Protein AF-A0A815G7B1-F1 (afdb_monomer_lite)

Radius of gyration: 24.79 Å; chains: 1; bounding box: 56×36×68 Å

Organism: NCBI:txid392033

pLDDT: mean 89.44, std 12.13, range [33.91, 98.25]

Secondary structure (DSSP, 8-state):
----------SSSBSEEE-S-HHHHHHT----SS-EEEEEEEE---SEEE--SGGGTTSBPPTT-SEEEEEE-TTSPBPPTT----EEEEEES-GGGEEEEEEEEE----EEEEEE-TTTTSTTHHHHHHHHHHHH-SEEEEESSHHHHHHHHHHHHTSTT-EEEEEE-S-SSHHHHHHHHHHH-TT--EEEE-S-HHHHHHHHHHH--SSPPEEES-HHHHHHHHHHHS-TT--

Foldseek 3Di:
DPPPPDDFLDQQAPADKDWPDPVLVQVPQPDPDQKDKDWDKQFQFAAEDEDQDSPRRNHHDDPPGQKYKAWADSVRHGDDPPDDDTIIMMGGRDPVRIGTDDIDIDGDAQEEEEEEALQCVDDCNVVLLVVCCVVPVHYYHYHNDLVVSLVVCLVQCVPVSRQYEYEYQCDDCVVVSVVSNCVSPQAHAAEHAYPPQVVSCVVQVVSDGPPRYHYYPDSVVVVVSVCVSPPPPSD

Structure (mmCIF, N/CA/C/O backbone):
data_AF-A0A815G7B1-F1
#
_entry.id   AF-A0A815G7B1-F1
#
loop_
_atom_site.group_PDB
_atom_site.id
_atom_site.type_symbol
_atom_site.label_atom_id
_atom_site.label_alt_id
_atom_site.label_comp_id
_atom_site.label_asym_id
_atom_site.label_entity_id
_atom_site.label_seq_id
_atom_site.pdbx_PDB_ins_code
_atom_site.Cartn_x
_atom_site.Cartn_y
_atom_site.Cartn_z
_atom_site.occupancy
_atom_site.B_iso_or_equiv
_atom_site.auth_seq_id
_atom_site.auth_comp_id
_atom_site.auth_asym_id
_atom_site.auth_atom_id
_atom_site.pdbx_PDB_model_num
ATOM 1 N N . MET A 1 1 ? -29.240 -25.207 19.078 1.00 33.91 1 MET A N 1
ATOM 2 C CA . MET A 1 1 ? -28.358 -24.568 20.079 1.00 33.91 1 MET A CA 1
ATOM 3 C C . MET A 1 1 ? -27.188 -23.940 19.347 1.00 33.91 1 MET A C 1
ATOM 5 O O . MET A 1 1 ? -26.351 -24.665 18.831 1.00 33.91 1 MET A O 1
ATOM 9 N N . ILE A 1 2 ? -27.162 -22.612 19.238 1.00 35.19 2 ILE A N 1
ATOM 10 C CA . ILE A 1 2 ? -25.987 -21.892 18.739 1.00 35.19 2 ILE A CA 1
ATOM 11 C C . ILE A 1 2 ? -24.989 -21.888 19.896 1.00 35.19 2 ILE A C 1
ATOM 13 O O . ILE A 1 2 ? -25.253 -21.300 20.942 1.00 35.19 2 ILE A O 1
ATOM 17 N N . THR A 1 3 ? -23.880 -22.608 19.757 1.00 35.19 3 THR A N 1
ATOM 18 C CA . THR A 1 3 ? -22.780 -22.542 20.720 1.00 35.19 3 THR A CA 1
ATOM 19 C C . THR A 1 3 ? -22.265 -21.108 20.742 1.00 35.19 3 THR A C 1
ATOM 21 O O . THR A 1 3 ? -21.712 -20.645 19.744 1.00 35.19 3 THR A O 1
ATOM 24 N N . ASN A 1 4 ? -22.469 -20.405 21.860 1.00 38.72 4 ASN A N 1
ATOM 25 C CA . ASN A 1 4 ? -21.869 -19.103 22.136 1.00 38.72 4 ASN A CA 1
ATOM 26 C C . ASN A 1 4 ? -20.351 -19.217 21.947 1.00 38.72 4 ASN A C 1
ATOM 28 O O . ASN A 1 4 ? -19.640 -19.661 22.849 1.00 38.72 4 ASN A O 1
ATOM 32 N N . ARG A 1 5 ? -19.841 -18.817 20.777 1.00 43.25 5 ARG A N 1
ATOM 33 C CA . ARG A 1 5 ? -18.426 -18.481 20.625 1.00 43.25 5 ARG A CA 1
ATOM 34 C C . ARG A 1 5 ? -18.201 -17.277 21.527 1.00 43.25 5 ARG A C 1
ATOM 36 O O . ARG A 1 5 ? -18.521 -16.156 21.147 1.00 43.25 5 ARG A O 1
ATOM 43 N N . ARG A 1 6 ? -17.726 -17.521 22.749 1.00 44.06 6 ARG A N 1
ATOM 44 C CA . ARG A 1 6 ? -17.263 -16.455 23.632 1.00 44.06 6 ARG A CA 1
ATOM 45 C C . ARG A 1 6 ? -16.147 -15.721 22.886 1.00 44.06 6 ARG A C 1
ATOM 47 O O . ARG A 1 6 ? -15.101 -16.303 22.603 1.00 44.06 6 ARG A O 1
ATOM 54 N N . THR A 1 7 ? -16.401 -14.462 22.539 1.00 60.06 7 THR A N 1
ATOM 55 C CA . THR A 1 7 ? -15.346 -13.451 22.456 1.00 60.06 7 THR A CA 1
ATOM 56 C C . THR A 1 7 ? -14.588 -13.462 23.788 1.00 60.06 7 THR A C 1
ATOM 58 O O . THR A 1 7 ? -15.107 -13.975 24.785 1.00 60.06 7 THR A O 1
ATOM 61 N N . ASP A 1 8 ? -13.342 -12.997 23.812 1.00 69.69 8 ASP A N 1
ATOM 62 C CA . ASP A 1 8 ? -12.565 -12.966 25.052 1.00 69.69 8 ASP A CA 1
ATOM 63 C C . ASP A 1 8 ? -13.326 -12.248 26.190 1.00 69.69 8 ASP A C 1
ATOM 65 O O . ASP A 1 8 ? -14.341 -11.576 25.984 1.00 69.69 8 ASP A O 1
ATOM 69 N N . ASN A 1 9 ? -12.865 -12.423 27.429 1.00 81.19 9 ASN A N 1
ATOM 70 C CA . ASN A 1 9 ? -13.541 -11.855 28.597 1.00 81.19 9 ASN A CA 1
ATOM 71 C C . ASN A 1 9 ? -13.527 -10.305 28.626 1.00 81.19 9 ASN A C 1
ATOM 73 O O . ASN A 1 9 ? -14.096 -9.724 29.546 1.00 81.19 9 ASN A O 1
ATOM 77 N N . GLY A 1 10 ? -12.904 -9.632 27.658 1.00 84.44 10 GLY A N 1
ATOM 78 C CA . GLY A 1 10 ? -12.583 -8.213 27.682 1.00 84.44 10 GLY A CA 1
ATOM 79 C C . GLY A 1 10 ? -11.375 -7.964 28.580 1.00 84.44 10 GLY A C 1
ATOM 80 O O . GLY A 1 10 ? -11.418 -8.238 29.784 1.00 84.44 10 GLY A O 1
ATOM 81 N N . TRP A 1 11 ? -10.288 -7.449 28.011 1.00 89.75 11 TRP A N 1
ATOM 82 C CA . TRP A 1 11 ? -9.054 -7.147 28.745 1.00 89.75 11 TRP A CA 1
ATOM 83 C C . TRP A 1 11 ? -9.194 -5.902 29.622 1.00 89.75 11 TRP A C 1
ATOM 85 O O . TRP A 1 11 ? -8.793 -5.916 30.787 1.00 89.75 11 TRP A O 1
ATOM 95 N N . TYR A 1 12 ? -9.865 -4.880 29.098 1.00 93.56 12 TYR A N 1
ATOM 96 C CA . TYR A 1 12 ? -10.043 -3.572 29.728 1.00 93.56 12 TYR A CA 1
ATOM 97 C C . TYR A 1 12 ? -11.507 -3.278 30.030 1.00 93.56 12 TYR A C 1
ATOM 99 O O . TYR A 1 12 ? -11.909 -2.126 30.108 1.00 93.56 12 TYR A O 1
ATOM 107 N N . GLY A 1 13 ? -12.313 -4.321 30.218 1.00 94.62 13 GLY A N 1
ATOM 108 C CA . GLY A 1 13 ? -13.746 -4.233 30.468 1.00 94.62 13 GLY A CA 1
ATOM 109 C C . GLY A 1 13 ? -14.570 -4.961 29.406 1.00 94.62 13 GLY A C 1
ATOM 110 O O . GLY A 1 13 ? -14.174 -5.085 28.249 1.00 94.62 13 GLY A O 1
ATOM 111 N N . ARG A 1 14 ? -15.738 -5.469 29.784 1.00 94.12 14 ARG A N 1
ATOM 112 C CA . ARG A 1 14 ? -16.681 -6.113 28.870 1.00 94.12 14 ARG A CA 1
ATOM 113 C C . ARG A 1 14 ? -17.338 -5.037 28.015 1.00 94.12 14 ARG A C 1
ATOM 115 O O . ARG A 1 14 ? -18.095 -4.213 28.521 1.00 94.12 14 ARG A O 1
ATOM 122 N N . GLY A 1 15 ? -17.017 -5.045 26.728 1.00 93.81 15 GLY A N 1
ATOM 123 C CA . GLY A 1 15 ? -17.463 -4.041 25.774 1.00 93.81 15 GLY A CA 1
ATOM 124 C C . GLY A 1 15 ? -17.110 -4.423 24.343 1.00 93.81 15 GLY A C 1
ATOM 125 O O . GLY A 1 15 ? -16.649 -5.535 24.078 1.00 93.81 15 GLY A O 1
ATOM 126 N N . ILE A 1 16 ? -17.349 -3.493 23.425 1.00 95.00 16 ILE A N 1
ATOM 127 C CA . ILE A 1 16 ? -16.988 -3.623 22.011 1.00 95.00 16 ILE A CA 1
ATOM 128 C C . ILE A 1 16 ? -15.721 -2.806 21.782 1.00 95.00 16 ILE A C 1
ATOM 130 O O . ILE A 1 16 ? -15.663 -1.638 22.165 1.00 95.00 16 ILE A O 1
ATOM 134 N N . TYR A 1 17 ? -14.715 -3.440 21.191 1.00 95.50 17 TYR A N 1
ATOM 135 C CA . TYR A 1 17 ? -13.362 -2.911 21.121 1.00 95.50 17 TYR A CA 1
ATOM 136 C C . TYR A 1 17 ? -13.075 -2.235 19.783 1.00 95.50 17 TYR A C 1
ATOM 138 O O . TYR A 1 17 ? -13.465 -2.734 18.726 1.00 95.50 17 TYR A O 1
ATOM 146 N N . PHE A 1 18 ? -12.380 -1.104 19.849 1.00 96.62 18 PHE A N 1
ATOM 147 C CA . PHE A 1 18 ? -11.960 -0.293 18.713 1.00 96.62 18 PHE A CA 1
ATOM 148 C C . PHE A 1 18 ? -10.521 0.171 18.898 1.00 96.62 18 PHE A C 1
ATOM 150 O O . PHE A 1 18 ? -10.066 0.371 20.020 1.00 96.62 18 PHE A O 1
ATOM 157 N N . SER A 1 19 ? -9.840 0.425 17.787 1.00 96.31 19 SER A N 1
ATOM 158 C CA . SER A 1 19 ? -8.563 1.128 17.770 1.00 96.31 19 SER A CA 1
ATOM 159 C C . SER A 1 19 ? -8.572 2.189 16.680 1.00 96.31 19 SER A C 1
ATOM 161 O O . SER A 1 19 ? -9.236 2.035 15.651 1.00 96.31 19 SER A O 1
ATOM 163 N N . SER A 1 20 ? -7.816 3.260 16.904 1.00 94.94 20 SER A N 1
ATOM 164 C CA . SER A 1 20 ? -7.503 4.261 15.886 1.00 94.94 20 SER A CA 1
ATOM 165 C C . SER A 1 20 ? -6.488 3.749 14.855 1.00 94.94 20 SER A C 1
ATOM 167 O O . SER A 1 20 ? -6.359 4.349 13.791 1.00 94.94 20 SER A O 1
ATOM 169 N N . SER A 1 21 ? -5.799 2.631 15.128 1.00 94.06 21 SER A N 1
ATOM 170 C CA . SER A 1 21 ? -4.774 2.045 14.258 1.00 94.06 21 SER A CA 1
ATOM 171 C C . SER A 1 21 ? -5.334 0.907 13.393 1.00 94.06 21 SER A C 1
ATOM 173 O O . SER A 1 21 ? -5.610 -0.183 13.904 1.00 94.06 21 SER A O 1
ATOM 175 N N . PRO A 1 22 ? -5.441 1.087 12.059 1.00 91.38 22 PRO A N 1
ATOM 176 C CA . PRO A 1 22 ? -5.812 0.007 11.146 1.00 91.38 22 PRO A CA 1
ATOM 177 C C . PRO A 1 22 ? -4.834 -1.168 11.210 1.00 91.38 22 PRO A C 1
ATOM 179 O O . PRO A 1 22 ? -5.258 -2.317 11.137 1.00 91.38 22 PRO A O 1
ATOM 182 N N . HIS A 1 23 ? -3.537 -0.882 11.365 1.00 87.81 23 HIS A N 1
ATOM 183 C CA . HIS A 1 23 ? -2.494 -1.902 11.444 1.00 87.81 23 HIS A CA 1
ATOM 184 C C . HIS A 1 23 ? -2.699 -2.815 12.657 1.00 87.81 23 HIS A C 1
ATOM 186 O O . HIS A 1 23 ? -2.685 -4.034 12.511 1.00 87.81 23 HIS A O 1
ATOM 192 N N . TYR A 1 24 ? -2.986 -2.227 13.821 1.00 91.69 24 TYR A N 1
ATOM 193 C CA . TYR A 1 24 ? -3.305 -2.982 15.030 1.00 91.69 24 TYR A CA 1
ATOM 194 C C . TYR A 1 24 ? -4.601 -3.784 14.869 1.00 91.69 24 TYR A C 1
ATOM 196 O O . TYR A 1 24 ? -4.621 -4.975 15.140 1.00 91.69 24 TYR A O 1
ATOM 204 N N . CYS A 1 25 ? -5.665 -3.194 14.313 1.00 91.50 25 CYS A N 1
ATOM 205 C CA . CYS A 1 25 ? -6.916 -3.920 14.058 1.00 91.50 25 CYS A CA 1
ATOM 206 C C . CYS A 1 25 ? -6.739 -5.150 13.149 1.00 91.50 25 CYS A C 1
ATOM 208 O O . CYS A 1 25 ? -7.437 -6.150 13.325 1.00 91.50 25 CYS A O 1
ATOM 210 N N . VAL A 1 26 ? -5.821 -5.101 12.174 1.00 88.31 26 VAL A N 1
ATOM 211 C CA . VAL A 1 26 ? -5.563 -6.239 11.274 1.00 88.31 26 VAL A CA 1
ATOM 212 C C . VAL A 1 26 ? -5.013 -7.451 12.033 1.00 88.31 26 VAL A C 1
ATOM 214 O O . VAL A 1 26 ? -5.332 -8.577 11.647 1.00 88.31 26 VAL A O 1
ATOM 217 N N . THR A 1 27 ? -4.280 -7.271 13.140 1.00 85.69 27 THR A N 1
ATOM 218 C CA . THR A 1 27 ? -3.743 -8.400 13.932 1.00 85.69 27 THR A CA 1
ATOM 219 C C . THR A 1 27 ? -4.850 -9.255 14.565 1.00 85.69 27 THR A C 1
ATOM 221 O O . THR A 1 27 ? -4.661 -10.450 14.785 1.00 85.69 27 THR A O 1
ATOM 224 N N . TYR A 1 28 ? -6.043 -8.684 14.772 1.00 84.12 28 TYR A N 1
ATOM 225 C CA . TYR A 1 28 ? -7.224 -9.391 15.283 1.00 84.12 28 TYR A CA 1
ATOM 226 C C . TYR A 1 28 ? -7.960 -10.205 14.213 1.00 84.12 28 TYR A C 1
ATOM 228 O O . TYR A 1 28 ? -8.874 -10.981 14.527 1.00 84.12 28 TYR A O 1
ATOM 236 N N . THR A 1 29 ? -7.593 -10.058 12.938 1.00 82.56 29 THR A N 1
ATOM 237 C CA . THR A 1 29 ? -8.194 -10.855 11.871 1.00 82.56 29 THR A CA 1
ATOM 238 C C . THR A 1 29 ? -7.667 -12.289 11.951 1.00 82.56 29 THR A C 1
ATOM 240 O O . THR A 1 29 ? -6.488 -12.569 11.778 1.00 82.56 29 THR A O 1
ATOM 243 N N . ARG A 1 30 ? -8.558 -13.247 12.238 1.00 68.06 30 ARG A N 1
ATOM 244 C CA . ARG A 1 30 ? -8.197 -14.673 12.403 1.00 68.06 30 ARG A CA 1
ATOM 245 C C . ARG A 1 30 ? -7.880 -15.393 11.090 1.00 68.06 30 ARG A C 1
ATOM 247 O O . ARG A 1 30 ? -7.717 -16.611 11.084 1.00 68.06 30 ARG A O 1
ATOM 254 N N . SER A 1 31 ? -7.916 -14.695 9.962 1.00 58.56 31 SER A N 1
ATOM 255 C CA . SER A 1 31 ? -8.013 -15.350 8.670 1.00 58.56 31 SER A CA 1
ATOM 256 C C . SER A 1 31 ? -6.661 -15.563 8.006 1.00 58.56 31 SER A C 1
ATOM 258 O O . SER A 1 31 ? -5.988 -14.604 7.650 1.00 58.56 31 SER A O 1
ATOM 260 N N . GLN A 1 32 ? -6.404 -16.819 7.643 1.00 55.66 32 GLN A N 1
ATOM 261 C CA . GLN A 1 32 ? -5.543 -17.236 6.526 1.00 55.66 32 GLN A CA 1
ATOM 262 C C . GLN A 1 32 ? -6.119 -16.811 5.146 1.00 55.66 32 GLN A C 1
ATOM 264 O O . GLN A 1 32 ? -5.793 -17.395 4.117 1.00 55.66 32 GLN A O 1
ATOM 269 N N . HIS A 1 33 ? -7.053 -15.850 5.103 1.00 53.25 33 HIS A N 1
ATOM 270 C CA . HIS A 1 33 ? -7.701 -15.390 3.876 1.00 53.25 33 HIS A CA 1
ATOM 271 C C . HIS A 1 33 ? -6.905 -14.240 3.257 1.00 53.25 33 HIS A C 1
ATOM 273 O O . HIS A 1 33 ? -6.408 -13.364 3.957 1.00 53.25 33 HIS A O 1
ATOM 279 N N . ARG A 1 34 ? -6.877 -14.194 1.920 1.00 71.00 34 ARG A N 1
ATOM 280 C CA . ARG A 1 34 ? -6.224 -13.147 1.113 1.00 71.00 34 ARG A CA 1
ATOM 281 C C . ARG A 1 34 ? -6.757 -11.721 1.347 1.00 71.00 34 ARG A C 1
ATOM 283 O O . ARG A 1 34 ? -6.222 -10.798 0.748 1.00 71.00 34 ARG A O 1
ATOM 290 N N . ILE A 1 35 ? -7.831 -11.511 2.115 1.00 82.75 35 ILE A N 1
ATOM 291 C CA . ILE A 1 35 ? -8.404 -10.180 2.370 1.00 82.75 35 ILE A CA 1
ATOM 292 C C . ILE A 1 35 ? -8.826 -10.074 3.841 1.00 82.75 35 ILE A C 1
ATOM 294 O O . ILE A 1 35 ? -9.701 -10.814 4.287 1.00 82.75 35 ILE A O 1
ATOM 298 N N . ALA A 1 36 ? -8.234 -9.127 4.566 1.00 88.12 36 ALA A N 1
ATOM 299 C CA . ALA A 1 36 ? -8.677 -8.677 5.881 1.00 88.12 36 ALA A CA 1
ATOM 300 C C . ALA A 1 36 ? -9.749 -7.593 5.714 1.00 88.12 36 ALA A C 1
ATOM 302 O O . ALA A 1 36 ? -9.568 -6.659 4.943 1.00 88.12 36 ALA A O 1
ATOM 303 N N . TYR A 1 37 ? -10.861 -7.686 6.438 1.00 90.44 37 TYR A N 1
ATOM 304 C CA . TYR A 1 37 ? -11.901 -6.657 6.407 1.00 90.44 37 TYR A CA 1
ATOM 305 C C . TYR A 1 37 ? -11.841 -5.819 7.678 1.00 90.44 37 TYR A C 1
ATOM 307 O O . TYR A 1 37 ? -11.959 -6.353 8.780 1.00 90.44 37 TYR A O 1
ATOM 315 N N . LEU A 1 38 ? -11.686 -4.508 7.518 1.00 93.06 38 LEU A N 1
ATOM 316 C CA . LEU A 1 38 ? -11.800 -3.539 8.599 1.00 93.06 38 LEU A CA 1
ATOM 317 C C . LEU A 1 38 ? -13.178 -2.892 8.572 1.00 93.06 38 LEU A C 1
ATOM 319 O O . LEU A 1 38 ? -13.649 -2.453 7.522 1.00 93.06 38 LEU A O 1
ATOM 323 N N . LEU A 1 39 ? -13.802 -2.804 9.743 1.00 95.00 39 LEU A N 1
ATOM 324 C CA . LEU A 1 39 ? -15.010 -2.020 9.939 1.00 95.00 39 LEU A CA 1
ATOM 325 C C . LEU A 1 39 ? -14.622 -0.651 10.502 1.00 95.00 39 LEU A C 1
ATOM 327 O O . LEU A 1 39 ? -14.199 -0.540 11.650 1.00 95.00 39 LEU A O 1
ATOM 331 N N . CYS A 1 40 ? -14.776 0.389 9.692 1.00 96.31 40 CYS A N 1
ATOM 332 C CA . CYS A 1 40 ? -14.578 1.765 10.120 1.00 96.31 40 CYS A CA 1
ATOM 333 C C . CYS A 1 40 ? -15.903 2.304 10.667 1.00 96.31 40 CYS A C 1
ATOM 335 O O . CYS A 1 40 ? -16.905 2.362 9.948 1.00 96.31 40 CYS A O 1
ATOM 337 N N . CYS A 1 41 ? -15.904 2.710 11.934 1.00 97.62 41 CYS A N 1
ATOM 338 C CA . CYS A 1 41 ? -17.083 3.218 12.631 1.00 97.62 41 CYS A CA 1
ATOM 339 C C . CYS A 1 41 ? -16.849 4.644 13.130 1.00 97.62 41 CYS A C 1
ATOM 341 O O . CYS A 1 41 ? -15.745 4.985 13.549 1.00 97.62 41 CYS A O 1
ATOM 343 N N . LEU A 1 42 ? -17.916 5.439 13.184 1.00 97.81 42 LEU A N 1
ATOM 344 C CA . LEU A 1 42 ? -17.985 6.564 14.110 1.00 97.81 42 LEU A CA 1
ATOM 345 C C . LEU A 1 42 ? -18.411 6.021 15.474 1.00 97.81 42 LEU A C 1
ATOM 347 O O . LEU A 1 42 ? -19.423 5.326 15.582 1.00 97.81 42 LEU A O 1
ATOM 351 N N . VAL A 1 43 ? -17.628 6.316 16.510 1.00 97.88 43 VAL A N 1
ATOM 352 C CA . VAL A 1 43 ? -17.844 5.774 17.855 1.00 97.88 43 VAL A CA 1
ATOM 353 C C . VAL A 1 43 ? -17.996 6.914 18.857 1.00 97.88 43 VAL A C 1
ATOM 355 O O . VAL A 1 43 ? -17.103 7.740 19.032 1.00 97.88 43 VAL A O 1
ATOM 358 N N . LYS A 1 44 ? -19.139 6.964 19.544 1.00 97.94 44 LYS A N 1
ATOM 359 C CA . LYS A 1 44 ? -19.410 7.919 20.620 1.00 97.94 44 LYS A CA 1
ATOM 360 C C . LYS A 1 44 ? -18.791 7.417 21.924 1.00 97.94 44 LYS A C 1
ATOM 362 O O . LYS A 1 44 ? -19.409 6.632 22.640 1.00 97.94 44 LYS A O 1
ATOM 367 N N . LEU A 1 45 ? -17.600 7.910 22.253 1.00 97.75 45 LEU A N 1
ATOM 368 C CA . LEU A 1 45 ? -16.869 7.496 23.458 1.00 97.75 45 LEU A CA 1
ATOM 369 C C . LEU A 1 45 ? -17.519 7.989 24.763 1.00 97.75 45 LEU A C 1
ATOM 371 O O . LEU A 1 45 ? -17.603 7.236 25.723 1.00 97.75 45 LEU A O 1
ATOM 375 N N . GLY A 1 46 ? -18.060 9.212 24.789 1.00 97.19 46 GLY A N 1
ATOM 376 C CA . GLY A 1 46 ? -18.673 9.772 26.001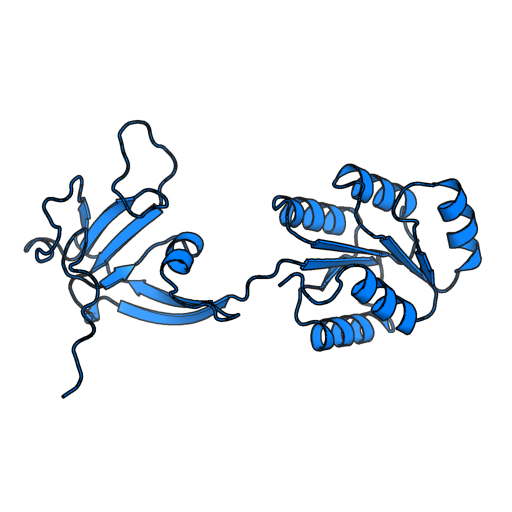 1.00 97.19 46 GLY A CA 1
ATOM 377 C C . GLY A 1 46 ? -17.639 10.037 27.101 1.00 97.19 46 GLY A C 1
ATOM 378 O O . GLY A 1 46 ? -16.556 10.546 26.817 1.00 97.19 46 GLY A O 1
ATOM 379 N N . ARG A 1 47 ? -17.972 9.729 28.361 1.00 98.06 47 ARG A N 1
ATOM 380 C CA . ARG A 1 47 ? -17.028 9.817 29.485 1.00 98.06 47 ARG A CA 1
ATOM 381 C C . ARG A 1 47 ? -16.045 8.652 29.437 1.00 98.06 47 ARG A C 1
ATOM 383 O O . ARG A 1 47 ? -16.433 7.499 29.626 1.00 98.06 47 ARG A O 1
ATOM 390 N N . ILE A 1 48 ? -14.775 8.979 29.232 1.00 98.19 48 ILE A N 1
ATOM 391 C CA . ILE A 1 48 ? -13.690 8.008 29.102 1.00 98.19 48 ILE A CA 1
ATOM 392 C C . ILE A 1 48 ? -13.055 7.754 30.471 1.00 98.19 48 ILE A C 1
ATOM 394 O O . ILE A 1 48 ? -12.665 8.692 31.166 1.00 98.19 48 ILE A O 1
ATOM 398 N N . PHE A 1 49 ? -12.902 6.484 30.843 1.00 98.25 49 PHE A N 1
ATOM 399 C CA . PHE A 1 49 ? -12.064 6.075 31.968 1.00 98.25 49 PHE A CA 1
ATOM 400 C C . PHE A 1 49 ? -10.763 5.439 31.463 1.00 98.25 49 PHE A C 1
ATOM 402 O O . PHE A 1 49 ? -10.785 4.491 30.681 1.00 98.25 49 PHE A O 1
ATOM 409 N N . HIS A 1 50 ? -9.624 5.962 31.918 1.00 97.38 50 HIS A N 1
ATOM 410 C CA . HIS A 1 50 ? -8.302 5.467 31.539 1.00 97.38 50 HIS A CA 1
ATOM 411 C C . HIS A 1 50 ? -7.927 4.259 32.401 1.00 97.38 50 HIS A C 1
ATOM 413 O O . HIS A 1 50 ? -7.723 4.387 33.612 1.00 97.38 50 HIS A O 1
ATOM 419 N N . VAL A 1 51 ? -7.824 3.095 31.771 1.00 95.88 51 VAL A N 1
ATOM 420 C CA . VAL A 1 51 ? -7.403 1.850 32.407 1.00 95.88 51 VAL A CA 1
ATOM 421 C C . VAL A 1 51 ? -5.877 1.799 32.402 1.00 95.88 51 VAL A C 1
ATOM 423 O O . VAL A 1 51 ? -5.250 1.929 31.356 1.00 95.88 51 VAL A O 1
ATOM 426 N N . LYS A 1 52 ? -5.280 1.649 33.588 1.00 93.50 52 LYS A N 1
ATOM 427 C CA . LYS A 1 52 ? -3.817 1.650 33.786 1.00 93.50 52 LYS A CA 1
ATOM 428 C C . LYS A 1 52 ? -3.261 0.297 34.229 1.00 93.50 52 LYS A C 1
ATOM 430 O O . LYS A 1 52 ? -2.056 0.150 34.382 1.00 93.50 52 LYS A O 1
ATOM 435 N N . ASP A 1 53 ? -4.140 -0.667 34.476 1.00 93.12 53 ASP A N 1
ATOM 436 C CA . ASP A 1 53 ? -3.805 -2.007 34.942 1.00 93.12 53 ASP A CA 1
ATOM 437 C C . ASP A 1 53 ? -4.884 -3.015 34.505 1.00 93.12 53 ASP A C 1
ATOM 439 O O . ASP A 1 53 ? -5.918 -2.666 33.933 1.00 93.12 53 ASP A O 1
ATOM 443 N N . MET A 1 54 ? -4.668 -4.293 34.809 1.00 93.00 54 MET A N 1
ATOM 444 C CA . MET A 1 54 ? -5.597 -5.371 34.455 1.00 93.00 54 MET A CA 1
ATOM 445 C C . MET A 1 54 ? -6.804 -5.494 35.405 1.00 93.00 54 MET A C 1
ATOM 447 O O . MET A 1 54 ? -7.509 -6.507 35.374 1.00 93.00 54 MET A O 1
ATOM 451 N N . SER A 1 55 ? -7.085 -4.495 36.255 1.00 94.75 55 SER A N 1
ATOM 452 C CA . SER A 1 55 ? -8.158 -4.571 37.261 1.00 94.75 55 SER A CA 1
ATOM 453 C C . SER A 1 55 ? -9.562 -4.715 36.668 1.00 94.75 55 SER A C 1
ATOM 455 O O . SER A 1 55 ? -10.468 -5.141 37.391 1.00 94.75 55 SER A O 1
ATOM 457 N N . TYR A 1 56 ? -9.741 -4.418 35.376 1.00 94.56 56 TYR A N 1
ATOM 458 C CA . TYR A 1 56 ? -11.010 -4.524 34.645 1.00 94.56 56 TYR A CA 1
ATOM 459 C C . TYR A 1 56 ? -11.128 -5.755 33.738 1.00 94.56 56 TYR A C 1
ATOM 461 O O . TYR A 1 56 ? -12.158 -5.922 33.082 1.00 94.56 56 TYR A O 1
ATOM 469 N N . LYS A 1 57 ? -10.143 -6.661 33.740 1.00 94.25 57 LYS A N 1
ATOM 470 C CA . LYS A 1 57 ? -10.218 -7.912 32.975 1.00 94.25 57 LYS A CA 1
ATOM 471 C C . LYS A 1 57 ? -11.451 -8.720 33.378 1.00 94.25 57 LYS A C 1
ATOM 473 O O . LYS A 1 57 ? -11.611 -9.066 34.549 1.00 94.25 57 LYS A O 1
ATOM 478 N N . GLY A 1 58 ? -12.328 -9.027 32.423 1.00 92.62 58 GLY A N 1
ATOM 479 C CA . GLY A 1 58 ? -13.565 -9.764 32.698 1.00 92.62 58 GLY A CA 1
ATOM 480 C C . GLY A 1 58 ? -14.669 -8.971 33.398 1.00 92.62 58 GLY A C 1
ATOM 481 O O . GLY A 1 58 ? -15.750 -9.521 33.608 1.00 92.62 58 GLY A O 1
ATOM 482 N N . LYS A 1 59 ? -14.430 -7.710 33.779 1.00 95.44 59 LYS A N 1
ATOM 483 C CA . LYS A 1 59 ? -15.397 -6.886 34.518 1.00 95.44 59 LYS A CA 1
ATOM 484 C C . LYS A 1 59 ? -16.178 -5.984 33.580 1.00 95.44 59 LYS A C 1
ATOM 486 O O . LYS A 1 59 ? -15.729 -5.685 32.487 1.00 95.44 59 LYS A O 1
ATOM 491 N N . GLU A 1 60 ? -17.343 -5.520 34.008 1.00 95.94 60 GLU A N 1
ATOM 492 C CA . GLU A 1 60 ? -18.080 -4.491 33.269 1.00 95.94 60 GLU A CA 1
ATOM 493 C C . GLU A 1 60 ? -17.283 -3.182 33.184 1.00 95.94 60 GLU A C 1
ATOM 495 O O . GLU A 1 60 ? -16.486 -2.864 34.076 1.00 95.94 60 GLU A O 1
ATOM 500 N N . ILE A 1 61 ? -17.542 -2.399 32.134 1.00 95.94 61 ILE A N 1
ATOM 501 C CA . ILE A 1 61 ? -17.085 -1.007 32.060 1.00 95.94 61 ILE A CA 1
ATOM 502 C C . ILE A 1 61 ? -17.601 -0.241 33.287 1.00 95.94 61 ILE A C 1
ATOM 504 O O . ILE A 1 61 ? -18.734 -0.439 33.747 1.00 95.94 61 ILE A O 1
ATOM 508 N N . ARG A 1 62 ? -16.739 0.616 33.844 1.00 96.69 62 ARG A N 1
ATOM 509 C CA . ARG A 1 62 ? -16.972 1.372 35.075 1.00 96.69 62 ARG A CA 1
ATOM 510 C C . ARG A 1 62 ? -18.308 2.119 34.983 1.00 96.69 62 ARG A C 1
ATOM 512 O O . ARG A 1 62 ? -18.654 2.687 33.953 1.00 96.69 62 ARG A O 1
ATOM 519 N N . LYS A 1 63 ? -19.104 2.089 36.059 1.00 95.56 63 LYS A N 1
ATOM 520 C CA . LYS A 1 63 ? -20.514 2.533 36.027 1.00 95.56 63 LYS A CA 1
ATOM 521 C C . LYS A 1 63 ? -20.699 4.002 35.629 1.00 95.56 63 LYS A C 1
ATOM 523 O O . LYS A 1 63 ? -21.705 4.329 35.007 1.00 95.56 63 LYS A O 1
ATOM 528 N N . ASP A 1 64 ? -19.759 4.857 36.008 1.00 96.75 64 ASP A N 1
ATOM 529 C CA . ASP A 1 64 ? -19.708 6.297 35.732 1.00 96.75 64 ASP A CA 1
ATOM 530 C C . ASP A 1 64 ? -18.964 6.646 34.429 1.00 96.75 64 ASP A C 1
ATOM 532 O O . ASP A 1 64 ? -18.820 7.828 34.120 1.00 96.75 64 ASP A O 1
ATOM 536 N N . ALA A 1 65 ? -18.536 5.644 33.658 1.00 97.50 65 ALA A N 1
ATOM 537 C CA . ALA A 1 65 ? -17.920 5.800 32.349 1.00 97.50 65 ALA A CA 1
ATOM 538 C C . ALA A 1 65 ? -18.820 5.233 31.240 1.00 97.50 65 ALA A C 1
ATOM 540 O O . ALA A 1 65 ? -19.617 4.311 31.447 1.00 97.50 65 ALA A O 1
ATOM 541 N N . ASP A 1 66 ? -18.665 5.800 30.048 1.00 97.94 66 ASP A N 1
ATOM 542 C CA . ASP A 1 66 ? -19.329 5.359 28.820 1.00 97.94 66 ASP A CA 1
ATOM 543 C C . ASP A 1 66 ? -18.367 4.529 27.943 1.00 97.94 66 ASP A C 1
ATOM 545 O O . ASP A 1 66 ? -18.803 3.702 27.137 1.00 97.94 66 ASP A O 1
ATOM 549 N N . SER A 1 67 ? -17.055 4.696 28.143 1.00 98.19 67 SER A N 1
ATOM 550 C CA . SER A 1 67 ? -16.011 3.885 27.520 1.00 98.19 67 SER A CA 1
ATOM 551 C C . SER A 1 67 ? -14.769 3.768 28.402 1.00 98.19 67 SER A C 1
ATOM 553 O O . SER A 1 67 ? -14.485 4.633 29.234 1.00 98.19 67 SER A O 1
ATOM 555 N N . HIS A 1 68 ? -13.987 2.720 28.178 1.00 98.12 68 HIS A N 1
ATOM 556 C CA . HIS A 1 68 ? -12.626 2.599 28.686 1.00 98.12 68 HIS A CA 1
ATOM 557 C C . HIS A 1 68 ? -11.609 2.869 27.584 1.00 98.12 68 HIS A C 1
ATOM 559 O O . HIS A 1 68 ? -11.872 2.583 26.418 1.00 98.12 68 HIS A O 1
ATOM 565 N N . TYR A 1 69 ? -10.462 3.408 27.979 1.00 97.88 69 TYR A N 1
ATOM 566 C CA . TYR A 1 69 ? -9.305 3.641 27.124 1.00 97.88 69 TYR A CA 1
ATOM 567 C C . TYR A 1 69 ? -8.068 3.000 27.743 1.00 97.88 69 TYR A C 1
ATOM 569 O O . TYR A 1 69 ? -7.833 3.161 28.944 1.00 97.88 69 TYR A O 1
ATOM 577 N N . ALA A 1 70 ? -7.275 2.329 26.918 1.00 96.75 70 ALA A N 1
ATOM 578 C CA . ALA A 1 70 ? -5.973 1.792 27.273 1.00 96.75 70 ALA A CA 1
ATOM 579 C C . ALA A 1 70 ? -4.949 2.142 26.186 1.00 96.75 70 ALA A C 1
ATOM 581 O O . ALA A 1 70 ? -5.270 2.172 24.998 1.00 96.75 70 ALA A O 1
ATOM 582 N N . GLN A 1 71 ? -3.712 2.389 26.613 1.00 96.19 71 GLN A N 1
ATOM 583 C CA . GLN A 1 71 ? -2.552 2.375 25.727 1.00 96.19 71 GLN A CA 1
ATOM 584 C C . GLN A 1 71 ? -1.926 0.993 25.815 1.00 96.19 71 GLN A C 1
ATOM 586 O O . GLN A 1 71 ? -1.638 0.520 26.919 1.00 96.19 71 GLN A O 1
ATOM 591 N N . VAL A 1 72 ? -1.740 0.360 24.665 1.00 94.56 72 VAL A N 1
ATOM 592 C CA . VAL A 1 72 ? -1.268 -1.018 24.574 1.00 94.56 72 VAL A CA 1
ATOM 593 C C . VAL A 1 72 ? -0.094 -1.137 23.620 1.00 94.56 72 VAL A C 1
ATOM 595 O O . VAL A 1 72 ? 0.051 -0.342 22.695 1.00 94.56 72 VAL A O 1
ATOM 598 N N . ASN A 1 73 ? 0.759 -2.125 23.839 1.00 92.44 73 ASN A N 1
ATOM 599 C CA . ASN A 1 73 ? 1.827 -2.469 22.911 1.00 92.44 73 ASN A CA 1
ATOM 600 C C . ASN A 1 73 ? 1.278 -3.304 21.728 1.00 92.44 73 ASN A C 1
ATOM 602 O O . ASN A 1 73 ? 0.078 -3.555 21.605 1.00 92.44 73 ASN A O 1
ATOM 606 N N . ALA A 1 74 ? 2.161 -3.774 20.844 1.00 87.75 74 ALA A N 1
ATOM 607 C CA . ALA A 1 74 ? 1.771 -4.579 19.682 1.00 87.75 74 ALA A CA 1
ATOM 608 C C . ALA A 1 74 ? 1.150 -5.950 20.023 1.00 87.75 74 ALA A C 1
ATOM 610 O O . ALA A 1 74 ? 0.490 -6.537 19.165 1.00 87.75 74 ALA A O 1
ATOM 611 N N . THR A 1 75 ? 1.351 -6.463 21.243 1.00 87.00 75 THR A N 1
ATOM 612 C CA . THR A 1 75 ? 0.741 -7.717 2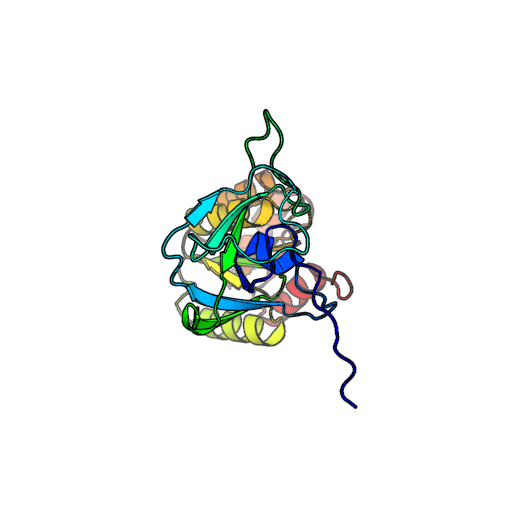1.717 1.00 87.00 75 THR A CA 1
ATOM 613 C C . THR A 1 75 ? -0.614 -7.499 22.388 1.00 87.00 75 THR A C 1
ATOM 615 O O . THR A 1 75 ? -1.286 -8.477 22.714 1.00 87.00 75 THR A O 1
ATOM 618 N N . GLY A 1 76 ? -1.036 -6.240 22.548 1.00 86.75 76 GLY A N 1
ATOM 619 C CA . GLY A 1 76 ? -2.268 -5.869 23.237 1.00 86.75 76 GLY A CA 1
ATOM 620 C C . GLY A 1 76 ? -2.146 -5.883 24.759 1.00 86.75 76 GLY A C 1
ATOM 621 O O . GLY A 1 76 ? -3.160 -5.924 25.446 1.00 86.75 76 GLY A O 1
ATOM 622 N N . ASP A 1 77 ? -0.924 -5.861 25.296 1.00 90.62 77 ASP A N 1
ATOM 623 C CA . ASP A 1 77 ? -0.677 -5.669 26.724 1.00 90.62 77 ASP A CA 1
ATOM 624 C C . ASP A 1 77 ? -0.560 -4.177 27.046 1.00 90.62 77 ASP A C 1
ATOM 626 O O . ASP A 1 77 ? -0.156 -3.384 26.199 1.00 90.62 77 ASP A O 1
ATOM 630 N N . LEU A 1 78 ? -0.879 -3.782 28.283 1.00 92.38 78 LEU A N 1
ATOM 631 C CA . LEU A 1 78 ? -0.752 -2.383 28.706 1.00 92.38 78 LEU A CA 1
ATOM 632 C C . LEU A 1 78 ? 0.686 -1.885 28.561 1.00 92.38 78 LEU A C 1
ATOM 634 O O . LEU A 1 78 ? 1.626 -2.575 28.958 1.00 92.38 78 LEU A O 1
ATOM 638 N N . LEU A 1 79 ? 0.815 -0.658 28.059 1.00 92.88 79 LEU A N 1
ATOM 639 C CA . LEU A 1 79 ? 2.094 0.013 27.863 1.00 92.88 79 LEU A CA 1
ATOM 640 C C . LEU A 1 79 ? 2.877 0.107 29.183 1.00 92.88 79 LEU A C 1
ATOM 642 O O . LEU A 1 79 ? 2.356 0.587 30.198 1.00 92.88 79 LEU A O 1
ATOM 646 N N . GLN A 1 80 ? 4.130 -0.342 29.170 1.00 88.38 80 GLN A N 1
ATOM 647 C CA . GLN A 1 80 ? 5.014 -0.302 30.332 1.00 88.38 80 GLN A CA 1
ATOM 648 C C . GLN A 1 80 ? 5.750 1.039 30.446 1.00 88.38 80 GLN A C 1
ATOM 650 O O . GLN A 1 80 ? 5.863 1.818 29.500 1.00 88.38 80 GLN A O 1
ATOM 655 N N . ALA A 1 81 ? 6.275 1.329 31.639 1.00 85.00 81 ALA A N 1
ATOM 656 C CA . ALA A 1 81 ? 7.035 2.551 31.874 1.00 85.00 81 ALA A CA 1
ATOM 657 C C . ALA A 1 81 ? 8.310 2.580 31.011 1.00 85.00 81 ALA A C 1
ATOM 659 O O . ALA A 1 81 ? 9.155 1.695 31.120 1.00 85.00 81 ALA A O 1
ATOM 660 N N . GLY A 1 82 ? 8.457 3.627 30.195 1.00 84.06 82 GLY A N 1
ATOM 661 C CA . GLY A 1 82 ? 9.593 3.803 29.283 1.00 84.06 82 GLY A CA 1
ATOM 662 C C . GLY A 1 82 ? 9.341 3.310 27.856 1.00 84.06 82 GLY A C 1
ATOM 663 O O . GLY A 1 82 ? 10.162 3.575 26.983 1.00 84.06 82 GLY A O 1
ATOM 664 N N . GLU A 1 83 ? 8.210 2.653 27.592 1.00 87.56 83 GLU A N 1
ATOM 665 C CA . GLU A 1 83 ? 7.768 2.381 26.225 1.00 87.56 83 GLU A CA 1
ATOM 666 C C . GLU A 1 83 ? 7.113 3.637 25.629 1.00 87.56 83 GLU A C 1
ATOM 668 O O . GLU A 1 83 ? 6.350 4.343 26.295 1.00 87.56 83 GLU A O 1
ATOM 673 N N . HIS A 1 84 ? 7.435 3.932 24.369 1.00 85.25 84 HIS A N 1
ATOM 674 C CA . HIS A 1 84 ? 6.935 5.115 23.659 1.00 85.25 84 HIS A CA 1
ATOM 675 C C . HIS A 1 84 ? 6.033 4.766 22.471 1.00 85.25 84 HIS A C 1
ATOM 677 O O . HIS A 1 84 ? 5.184 5.577 22.102 1.00 85.25 84 HIS A O 1
ATOM 683 N N . ASP A 1 85 ? 6.178 3.563 21.914 1.00 90.25 85 ASP A N 1
ATOM 684 C CA . ASP A 1 85 ? 5.345 3.072 20.822 1.00 90.25 85 ASP A CA 1
ATOM 685 C C . ASP A 1 85 ? 4.111 2.376 21.393 1.00 90.25 85 ASP A C 1
ATOM 687 O O . ASP A 1 85 ? 4.217 1.365 22.087 1.00 90.25 85 ASP A O 1
ATOM 691 N N . PHE A 1 86 ? 2.930 2.918 21.101 1.00 93.81 86 PHE A N 1
ATOM 692 C CA . PHE A 1 86 ? 1.671 2.374 21.593 1.00 93.81 86 PHE A CA 1
ATOM 693 C C . PHE A 1 86 ? 0.575 2.413 20.534 1.00 93.81 86 PHE A C 1
ATOM 695 O O . PHE A 1 86 ? 0.581 3.225 19.607 1.00 93.81 86 PHE A O 1
ATOM 702 N N . TYR A 1 87 ? -0.407 1.548 20.731 1.00 95.12 87 TYR A N 1
ATOM 703 C CA . TYR A 1 87 ? -1.700 1.585 20.080 1.00 95.12 87 TYR A CA 1
ATOM 704 C C . TYR A 1 87 ? -2.764 1.994 21.089 1.00 95.12 87 TYR A C 1
ATOM 706 O O . TYR A 1 87 ? -2.651 1.764 22.294 1.00 95.12 87 TYR A O 1
ATOM 714 N N . GLU A 1 88 ? -3.808 2.633 20.585 1.00 95.56 88 GLU A N 1
ATOM 715 C CA . GLU A 1 88 ? -4.956 3.014 21.392 1.00 95.56 88 GLU A CA 1
ATOM 716 C C . GLU A 1 88 ? -6.024 1.940 21.302 1.00 95.56 88 GLU A C 1
ATOM 718 O O . GLU A 1 88 ? -6.382 1.510 20.202 1.00 95.56 88 GLU A O 1
ATOM 723 N N . GLU A 1 89 ? -6.575 1.563 22.448 1.00 96.25 89 GLU A N 1
ATOM 724 C CA . GLU A 1 89 ? -7.669 0.612 22.525 1.00 96.25 89 GLU A CA 1
ATOM 725 C C . GLU A 1 89 ? -8.829 1.214 23.319 1.00 96.25 89 GLU A C 1
ATOM 727 O O . GLU A 1 89 ? -8.676 1.677 24.451 1.00 96.25 89 GLU A O 1
ATOM 732 N N . PHE A 1 90 ? -10.007 1.222 22.701 1.00 97.50 90 PHE A N 1
ATOM 733 C CA . PHE A 1 90 ? -11.237 1.760 23.263 1.00 97.50 90 PHE A CA 1
ATOM 734 C C . PHE A 1 90 ? -12.254 0.638 23.422 1.00 97.50 90 PHE A C 1
ATOM 736 O O . PHE A 1 90 ? -12.656 0.030 22.433 1.00 97.50 90 PHE A O 1
ATOM 743 N N . ALA A 1 91 ? -12.734 0.412 24.642 1.00 97.00 91 ALA A N 1
ATOM 744 C CA . ALA A 1 91 ? -13.864 -0.475 24.894 1.00 97.00 91 ALA A CA 1
ATOM 745 C C . ALA A 1 91 ? -15.113 0.369 25.162 1.00 97.00 91 ALA A C 1
ATOM 747 O O . ALA A 1 91 ? -15.158 1.121 26.138 1.00 97.00 91 ALA A O 1
ATOM 748 N N . VAL A 1 92 ? -16.136 0.254 24.313 1.00 97.38 92 VAL A N 1
ATOM 749 C CA . VAL A 1 92 ? -17.423 0.940 24.514 1.00 97.38 92 VAL A CA 1
ATOM 750 C C . VAL A 1 92 ? -18.464 0.015 25.121 1.00 97.38 92 VAL A C 1
ATOM 752 O O . VAL A 1 92 ? -18.491 -1.189 24.857 1.00 97.38 92 VAL A O 1
ATOM 755 N N . LYS A 1 93 ? -19.322 0.600 25.955 1.00 95.12 93 LYS A N 1
ATOM 756 C CA . LYS A 1 93 ? -20.270 -0.121 26.804 1.00 95.12 93 LYS A CA 1
ATOM 757 C C . LYS A 1 93 ? -21.506 -0.601 26.058 1.00 95.12 93 LYS A C 1
ATOM 759 O O . LYS A 1 93 ? -22.006 -1.688 26.329 1.00 95.12 93 LYS A O 1
ATOM 764 N N . GLU A 1 94 ? -22.008 0.204 25.131 1.00 95.12 94 GLU A N 1
ATOM 765 C CA . GLU A 1 94 ? -23.293 -0.021 24.482 1.00 95.12 94 GLU A CA 1
ATOM 766 C C . GLU A 1 94 ? -23.182 0.054 22.960 1.00 95.12 94 GLU A C 1
ATOM 768 O O . GLU A 1 94 ? -22.545 0.941 22.395 1.00 95.12 94 GLU A O 1
ATOM 773 N N . ASN A 1 95 ? -23.884 -0.845 22.271 1.00 94.75 95 ASN A N 1
ATOM 774 C CA . ASN A 1 95 ? -23.928 -0.892 20.808 1.00 94.75 95 ASN A CA 1
ATOM 775 C C . ASN A 1 95 ? -24.452 0.406 20.166 1.00 94.75 95 ASN A C 1
ATOM 777 O O . ASN A 1 95 ? -24.004 0.772 19.084 1.00 94.75 95 ASN A O 1
ATOM 781 N N . LYS A 1 96 ? -25.336 1.146 20.848 1.00 96.56 96 LYS A N 1
ATOM 782 C CA . LYS A 1 96 ? -25.854 2.448 20.393 1.00 96.56 96 LYS A CA 1
ATOM 783 C C . LYS A 1 96 ? -24.782 3.542 20.285 1.00 96.56 96 LYS A C 1
ATOM 785 O O . LYS A 1 96 ? -25.056 4.607 19.740 1.00 96.56 96 LYS A O 1
ATOM 790 N N . GLN A 1 97 ? -23.583 3.310 20.830 1.00 97.69 97 GLN A N 1
ATOM 791 C CA . GLN A 1 97 ? -22.432 4.203 20.675 1.00 97.69 97 GLN A CA 1
ATOM 792 C C . GLN A 1 97 ? -21.753 4.050 19.310 1.00 97.69 97 GLN A C 1
ATOM 794 O O . GLN A 1 97 ? -20.868 4.839 18.998 1.00 97.69 97 GLN A O 1
ATOM 799 N N . ILE A 1 98 ? -22.129 3.051 18.511 1.00 98.25 98 ILE A N 1
ATOM 800 C CA . ILE A 1 98 ? -21.410 2.668 17.299 1.00 98.25 98 ILE A CA 1
ATOM 801 C C . ILE A 1 98 ? -22.286 2.956 16.088 1.00 98.25 98 ILE A C 1
ATOM 803 O O . ILE A 1 98 ? -23.399 2.447 15.973 1.00 98.25 98 ILE A O 1
ATOM 807 N N . PHE A 1 99 ? -21.744 3.725 15.152 1.00 97.81 99 PHE A N 1
ATOM 808 C CA . PHE A 1 99 ? -22.331 3.936 13.839 1.00 97.81 99 PHE A CA 1
ATOM 809 C C . PHE A 1 99 ? -21.363 3.422 12.762 1.00 97.81 99 PHE A C 1
ATOM 811 O O . PHE A 1 99 ? -20.3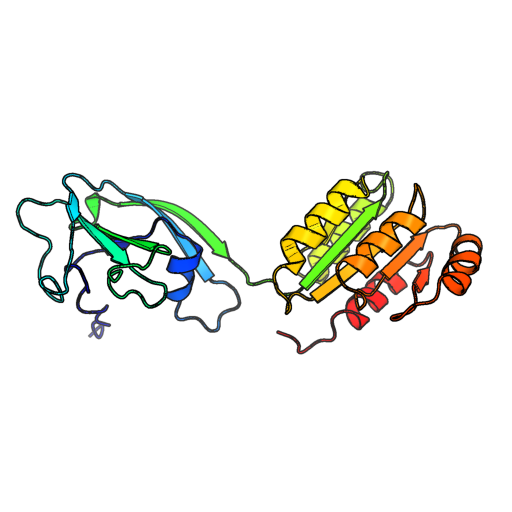49 4.073 12.488 1.00 97.81 99 PHE A O 1
ATOM 818 N N . PRO A 1 100 ? -21.615 2.232 12.183 1.00 96.81 100 PRO A N 1
ATOM 819 C CA . PRO A 1 100 ? -20.791 1.689 11.108 1.00 96.81 100 PRO A CA 1
ATOM 820 C C . PRO A 1 100 ? -20.839 2.581 9.868 1.00 96.81 100 PRO A C 1
ATOM 822 O O . PRO A 1 100 ? -21.920 2.922 9.397 1.00 96.81 100 PRO A O 1
ATOM 825 N N . MET A 1 101 ? -19.672 2.935 9.329 1.00 97.31 101 MET A N 1
ATOM 826 C CA . MET A 1 101 ? -19.562 3.816 8.162 1.00 97.31 101 MET A CA 1
ATOM 827 C C . MET A 1 101 ? -19.176 3.042 6.907 1.00 97.31 101 MET A C 1
ATOM 829 O O . MET A 1 101 ? -19.849 3.120 5.884 1.00 97.31 101 MET A O 1
ATOM 833 N N . ILE A 1 102 ? -18.044 2.337 6.972 1.00 96.50 102 ILE A N 1
ATOM 834 C CA . ILE A 1 102 ? -17.375 1.757 5.805 1.00 96.50 102 ILE A CA 1
ATOM 835 C C . ILE A 1 102 ? -16.822 0.385 6.185 1.00 96.50 102 ILE A C 1
ATOM 837 O O . ILE A 1 102 ? -16.294 0.198 7.281 1.00 96.50 102 ILE A O 1
ATOM 841 N N . ILE A 1 103 ? -16.905 -0.558 5.248 1.00 94.38 103 ILE A N 1
ATOM 842 C CA . ILE A 1 103 ? -16.153 -1.812 5.295 1.00 94.38 103 ILE A CA 1
ATOM 843 C C . ILE A 1 103 ? -15.010 -1.696 4.287 1.00 94.38 103 ILE A C 1
ATOM 845 O O . ILE A 1 103 ? -15.252 -1.567 3.087 1.00 94.38 103 ILE A O 1
ATOM 849 N N . ALA A 1 104 ? -13.772 -1.737 4.772 1.00 91.88 104 ALA A N 1
ATOM 850 C CA . ALA A 1 104 ? -12.573 -1.674 3.947 1.00 91.88 104 ALA A CA 1
ATOM 851 C C . ALA A 1 104 ? -11.940 -3.064 3.827 1.00 91.88 104 ALA A C 1
ATOM 853 O O . ALA A 1 104 ? -11.525 -3.654 4.822 1.00 91.88 104 ALA A O 1
ATOM 854 N N . GLY A 1 105 ? -11.860 -3.590 2.604 1.00 89.94 105 GLY A N 1
ATOM 855 C CA . GLY A 1 105 ? -11.111 -4.810 2.309 1.00 89.94 105 GLY A CA 1
ATOM 856 C C . GLY A 1 105 ? -9.634 -4.499 2.073 1.00 89.94 105 GLY A C 1
ATOM 857 O O . GLY A 1 105 ? -9.294 -3.769 1.145 1.00 89.94 105 GLY A O 1
ATOM 858 N N . LEU A 1 106 ? -8.761 -5.074 2.889 1.00 86.38 106 LEU A N 1
ATOM 859 C CA . LEU A 1 106 ? -7.311 -4.981 2.802 1.00 86.38 106 LEU A CA 1
ATOM 860 C C . LEU A 1 106 ? -6.744 -6.296 2.282 1.00 86.38 106 LEU A C 1
ATOM 862 O O . LEU A 1 106 ? -6.850 -7.332 2.933 1.00 86.38 106 LEU A O 1
ATOM 866 N N . ARG A 1 107 ? -6.111 -6.256 1.113 1.00 82.69 107 ARG A N 1
ATOM 867 C CA . ARG A 1 107 ? -5.342 -7.380 0.578 1.00 82.69 107 ARG A CA 1
ATOM 868 C C . ARG A 1 107 ? -3.859 -7.125 0.857 1.00 82.69 107 ARG A C 1
ATOM 870 O O . ARG A 1 107 ? -3.383 -6.061 0.454 1.00 82.69 107 ARG A O 1
ATOM 877 N N . PRO A 1 108 ? -3.127 -8.045 1.511 1.00 78.25 108 PRO A N 1
ATOM 878 C CA . PRO A 1 108 ? -1.682 -7.928 1.594 1.00 78.25 108 PRO A CA 1
ATOM 879 C C . PRO A 1 108 ? -1.110 -7.993 0.179 1.00 78.25 108 PRO A C 1
ATOM 881 O O . PRO A 1 108 ? -1.514 -8.815 -0.643 1.00 78.25 108 PRO A O 1
ATOM 884 N N . VAL A 1 109 ? -0.200 -7.075 -0.113 1.00 82.31 109 VAL A N 1
ATOM 885 C CA . VAL A 1 109 ? 0.503 -7.012 -1.388 1.00 82.31 109 VAL A CA 1
ATOM 886 C C . VAL A 1 109 ? 1.980 -7.035 -1.051 1.00 82.31 109 VAL A C 1
ATOM 888 O O . VAL A 1 109 ? 2.469 -6.114 -0.410 1.00 82.31 109 VAL A O 1
ATOM 891 N N . ASN A 1 110 ? 2.664 -8.091 -1.470 1.00 88.00 110 ASN A N 1
ATOM 892 C CA . ASN A 1 110 ? 4.098 -8.296 -1.269 1.00 88.00 110 ASN A CA 1
ATOM 893 C C . ASN A 1 110 ? 4.908 -8.018 -2.542 1.00 88.00 110 ASN A C 1
ATOM 895 O O . ASN A 1 110 ? 6.104 -8.281 -2.581 1.00 88.00 110 ASN A O 1
ATOM 899 N N . ARG A 1 111 ? 4.265 -7.517 -3.601 1.00 91.88 111 ARG A N 1
ATOM 900 C CA . ARG A 1 111 ? 4.910 -7.202 -4.874 1.00 91.88 111 ARG A CA 1
ATOM 901 C C . ARG A 1 111 ? 4.254 -6.030 -5.579 1.00 91.88 111 ARG A C 1
ATOM 903 O O . ARG A 1 111 ? 3.038 -5.855 -5.513 1.00 91.88 111 ARG A O 1
ATOM 910 N N . PHE A 1 112 ? 5.047 -5.242 -6.288 1.00 95.19 112 PHE A N 1
ATOM 911 C CA . PHE A 1 112 ? 4.535 -4.141 -7.096 1.00 95.19 112 PHE A CA 1
ATOM 912 C C . PHE A 1 112 ? 5.417 -3.859 -8.308 1.00 95.19 112 PHE A C 1
ATOM 914 O O . PHE A 1 112 ? 6.587 -4.238 -8.360 1.00 95.19 112 PHE A O 1
ATOM 921 N N . VAL A 1 113 ? 4.845 -3.155 -9.281 1.00 97.00 113 VAL A N 1
ATOM 922 C CA . VAL A 1 113 ? 5.582 -2.618 -10.426 1.00 97.00 113 VAL A CA 1
ATOM 923 C C . VAL A 1 113 ? 5.544 -1.101 -10.374 1.00 97.00 113 VAL A C 1
ATOM 925 O O . VAL A 1 113 ? 4.485 -0.509 -10.156 1.00 97.00 113 VAL A O 1
ATOM 928 N N . VAL A 1 114 ? 6.688 -0.468 -10.613 1.00 97.50 114 VAL A N 1
ATOM 929 C CA . VAL A 1 114 ? 6.757 0.963 -10.930 1.00 97.50 114 VAL A CA 1
ATOM 930 C C . VAL A 1 114 ? 7.027 1.095 -12.411 1.00 97.50 114 VAL A C 1
ATOM 932 O O . VAL A 1 114 ? 8.014 0.566 -12.911 1.00 97.50 114 VAL A O 1
ATOM 935 N N . TRP A 1 115 ? 6.158 1.805 -13.114 1.00 96.19 115 TRP A N 1
ATOM 936 C CA . TRP A 1 115 ? 6.348 2.145 -14.509 1.00 96.19 115 TRP A CA 1
ATOM 937 C C . TRP A 1 115 ? 6.537 3.645 -14.627 1.00 96.19 115 TRP A C 1
ATOM 939 O O . TRP A 1 115 ? 5.603 4.421 -14.447 1.00 96.19 115 TRP A O 1
ATOM 949 N N . ARG A 1 116 ? 7.760 4.050 -14.959 1.00 95.75 116 ARG A N 1
ATOM 950 C CA . ARG A 1 116 ? 8.102 5.442 -15.210 1.00 95.75 116 ARG A CA 1
ATOM 951 C C . ARG A 1 116 ? 8.047 5.749 -16.707 1.00 95.75 116 ARG A C 1
ATOM 953 O O . ARG A 1 116 ? 8.857 5.244 -17.476 1.00 95.75 116 ARG A O 1
ATOM 960 N N . ASP A 1 117 ? 7.150 6.630 -17.124 1.00 93.00 117 ASP A N 1
ATOM 961 C CA . ASP A 1 117 ? 7.109 7.174 -18.486 1.00 93.00 117 ASP A CA 1
ATOM 962 C C . ASP A 1 117 ? 6.490 8.578 -18.444 1.00 93.00 117 ASP A C 1
ATOM 964 O O . ASP A 1 117 ? 5.354 8.748 -18.014 1.00 93.00 117 ASP A O 1
ATOM 968 N N . ALA A 1 118 ? 7.208 9.591 -18.934 1.00 89.19 118 ALA A N 1
ATOM 969 C CA . ALA A 1 118 ? 6.713 10.973 -18.984 1.00 89.19 118 ALA A CA 1
ATOM 970 C C . ALA A 1 118 ? 5.438 11.158 -19.823 1.00 89.19 118 ALA A C 1
ATOM 972 O O . ALA A 1 118 ? 4.789 12.196 -19.756 1.00 89.19 118 ALA A O 1
ATOM 973 N N . LYS A 1 119 ? 5.086 10.164 -20.641 1.00 88.00 119 LYS A N 1
ATOM 974 C CA . LYS A 1 119 ? 3.867 10.108 -21.446 1.00 88.00 119 LYS A CA 1
ATOM 975 C C . LYS A 1 119 ? 3.029 8.876 -21.089 1.00 88.00 119 LYS A C 1
ATOM 977 O O . LYS A 1 119 ? 2.298 8.380 -21.942 1.00 88.00 119 LYS A O 1
ATOM 982 N N . ILE A 1 120 ? 3.105 8.379 -19.850 1.00 84.81 120 ILE A N 1
ATOM 983 C CA . ILE A 1 120 ? 2.366 7.184 -19.403 1.00 84.81 120 ILE A CA 1
ATOM 984 C C . ILE A 1 120 ? 0.848 7.307 -19.591 1.00 84.81 120 ILE A C 1
ATOM 986 O O . ILE A 1 120 ? 0.178 6.310 -19.853 1.00 84.81 120 ILE A O 1
ATOM 990 N N . ALA A 1 121 ? 0.314 8.528 -19.512 1.00 83.56 121 ALA A N 1
ATOM 991 C CA . ALA A 1 121 ? -1.099 8.819 -19.733 1.00 83.56 121 ALA A CA 1
ATOM 992 C C . ALA A 1 121 ? -1.509 8.835 -21.221 1.00 83.56 121 ALA A C 1
ATOM 994 O O . ALA A 1 121 ? -2.700 8.857 -21.525 1.00 83.56 121 ALA A O 1
ATOM 995 N N . ASN A 1 122 ? -0.550 8.809 -22.151 1.00 78.50 122 ASN A N 1
ATOM 996 C CA . ASN A 1 122 ? -0.791 8.976 -23.581 1.00 78.50 122 ASN A CA 1
ATOM 997 C C . ASN A 1 122 ? -0.622 7.663 -24.362 1.00 78.50 122 ASN A C 1
ATOM 999 O O . ASN A 1 122 ? 0.157 6.778 -24.003 1.00 78.50 122 ASN A O 1
ATOM 1003 N N . GLY A 1 123 ? -1.316 7.571 -25.500 1.00 76.19 123 GLY A N 1
ATOM 1004 C CA . GLY A 1 123 ? -1.173 6.464 -26.448 1.00 76.19 123 GLY A CA 1
ATOM 1005 C C . GLY A 1 123 ? -1.720 5.136 -25.917 1.00 76.19 123 GLY A C 1
ATOM 1006 O O . GLY A 1 123 ? -2.785 5.091 -25.312 1.00 76.19 123 GLY A O 1
ATOM 1007 N N . SER A 1 124 ? -0.999 4.042 -26.172 1.00 74.62 124 SER A N 1
ATOM 1008 C CA . SER A 1 124 ? -1.403 2.672 -25.815 1.00 74.62 124 SER A CA 1
ATOM 1009 C C . SER A 1 124 ? -1.053 2.255 -24.379 1.00 74.62 124 SER A C 1
ATOM 1011 O O . SER A 1 124 ? -1.462 1.181 -23.934 1.00 74.62 124 SER A O 1
ATOM 1013 N N . ASN A 1 125 ? -0.294 3.075 -23.645 1.00 78.31 125 ASN A N 1
ATOM 1014 C CA . ASN A 1 125 ? 0.178 2.761 -22.293 1.00 78.31 125 ASN A CA 1
ATOM 1015 C C . ASN A 1 125 ? -0.960 2.562 -21.270 1.00 78.31 125 ASN A C 1
ATOM 1017 O O . ASN A 1 125 ? -0.900 1.577 -20.528 1.00 78.31 125 ASN A O 1
ATOM 1021 N N . PRO A 1 126 ? -2.025 3.395 -21.235 1.00 81.69 126 PRO A N 1
ATOM 1022 C CA . PRO A 1 126 ? -3.122 3.207 -20.284 1.00 81.69 126 PRO A CA 1
ATOM 1023 C C . PRO A 1 126 ? -3.819 1.851 -20.431 1.00 81.69 126 PRO A C 1
ATOM 1025 O O . PRO A 1 126 ? -4.097 1.190 -19.430 1.00 81.69 126 PRO A O 1
ATOM 1028 N N . THR A 1 127 ? -4.042 1.404 -21.672 1.00 85.75 127 THR A N 1
ATOM 1029 C CA . THR A 1 127 ? -4.653 0.100 -21.958 1.00 85.75 127 THR A CA 1
ATOM 1030 C C . THR A 1 127 ? -3.774 -1.038 -21.454 1.00 85.75 127 THR A C 1
ATOM 1032 O O . THR A 1 127 ? -4.267 -1.919 -20.756 1.00 85.75 127 THR A O 1
ATOM 1035 N N . LEU A 1 128 ? -2.466 -1.004 -21.732 1.00 86.31 128 LEU A N 1
ATOM 1036 C CA . LEU A 1 128 ? -1.543 -2.042 -21.267 1.00 86.31 128 LEU A CA 1
ATOM 1037 C C . LEU A 1 128 ? -1.451 -2.078 -19.732 1.00 86.31 128 LEU A C 1
ATOM 1039 O O . LEU A 1 128 ? -1.532 -3.153 -19.143 1.00 86.31 128 LEU A O 1
ATOM 1043 N N . ILE A 1 129 ? -1.374 -0.922 -19.064 1.00 86.88 129 ILE A N 1
ATOM 1044 C CA . ILE A 1 129 ? -1.385 -0.843 -17.591 1.00 86.88 129 ILE A CA 1
ATOM 1045 C C . ILE A 1 129 ? -2.677 -1.423 -17.013 1.00 86.88 129 ILE A C 1
ATOM 1047 O O . ILE A 1 129 ? -2.633 -2.146 -16.015 1.00 86.88 129 ILE A O 1
ATOM 1051 N N . GLN A 1 130 ? -3.826 -1.124 -17.621 1.00 86.69 130 GLN A N 1
ATOM 1052 C CA . GLN A 1 130 ? -5.106 -1.671 -17.184 1.00 86.69 130 GLN A CA 1
ATOM 1053 C C . GLN A 1 130 ? -5.143 -3.196 -17.332 1.00 86.69 130 GLN A C 1
ATOM 1055 O O . GLN A 1 130 ? -5.532 -3.877 -16.382 1.00 86.69 130 GLN A O 1
ATOM 1060 N N . THR A 1 131 ? -4.674 -3.730 -18.463 1.00 88.94 131 THR A N 1
ATOM 1061 C CA . THR A 1 131 ? -4.564 -5.178 -18.691 1.00 88.94 131 THR A CA 1
ATOM 1062 C C . THR A 1 131 ? -3.657 -5.837 -17.656 1.00 88.94 131 THR A C 1
ATOM 1064 O O . THR A 1 131 ? -4.044 -6.829 -17.041 1.00 88.94 131 THR A O 1
ATOM 1067 N N . LEU A 1 132 ? -2.483 -5.256 -17.387 1.00 88.25 132 LEU A N 1
ATOM 1068 C CA . LEU A 1 132 ? -1.559 -5.773 -16.378 1.00 88.25 132 LEU A CA 1
ATOM 1069 C C . LEU A 1 132 ? -2.202 -5.788 -14.979 1.00 88.25 132 LEU A C 1
ATOM 1071 O O . LEU A 1 132 ? -2.117 -6.787 -14.267 1.00 88.25 132 LEU A O 1
ATOM 1075 N N . ARG A 1 133 ? -2.899 -4.712 -14.589 1.00 87.94 133 ARG A N 1
ATOM 1076 C CA . ARG A 1 133 ? -3.602 -4.639 -13.293 1.00 87.94 133 ARG A CA 1
ATOM 1077 C C . ARG A 1 133 ? -4.692 -5.705 -13.169 1.00 87.94 133 ARG A C 1
ATOM 1079 O O . ARG A 1 133 ? -4.827 -6.306 -12.105 1.00 87.94 133 ARG A O 1
ATOM 1086 N N . GLN A 1 134 ? -5.452 -5.941 -14.240 1.00 87.06 134 GLN A N 1
ATOM 1087 C CA . GLN A 1 134 ? -6.499 -6.965 -14.276 1.00 87.06 134 GLN A CA 1
ATOM 1088 C C . GLN A 1 134 ? -5.924 -8.381 -14.188 1.00 87.06 134 GLN A C 1
ATOM 1090 O O . GLN A 1 134 ? -6.473 -9.209 -13.467 1.00 87.06 134 GLN A O 1
ATOM 1095 N N . GLN A 1 135 ? -4.815 -8.645 -14.883 1.00 87.50 135 GLN A N 1
ATOM 1096 C CA . GLN A 1 135 ? -4.186 -9.964 -14.915 1.00 87.50 135 GLN A CA 1
ATOM 1097 C C . GLN A 1 135 ? -3.515 -10.327 -13.587 1.00 87.50 135 GLN A C 1
ATOM 1099 O O . GLN A 1 135 ? -3.654 -11.450 -13.112 1.00 87.50 135 GLN A O 1
ATOM 1104 N N . TYR A 1 136 ? -2.780 -9.388 -12.990 1.00 84.94 136 TYR A N 1
ATOM 1105 C CA . TYR A 1 136 ? -1.892 -9.702 -11.874 1.00 84.94 136 TYR A CA 1
ATOM 1106 C C . TYR A 1 136 ? -2.487 -9.450 -10.489 1.00 84.94 136 TYR A C 1
ATOM 1108 O O . TYR A 1 136 ? -2.037 -10.040 -9.508 1.00 84.94 136 TYR A O 1
ATOM 1116 N N . GLY A 1 137 ? -3.474 -8.557 -10.374 1.00 80.25 137 GLY A N 1
ATOM 1117 C CA . GLY A 1 137 ? -4.131 -8.261 -9.099 1.00 80.25 137 GLY A CA 1
ATOM 1118 C C . GLY A 1 137 ? -3.234 -7.626 -8.023 1.00 80.25 137 GLY A C 1
ATOM 1119 O O . GLY A 1 137 ? -3.683 -7.505 -6.880 1.00 80.25 137 GLY A O 1
ATOM 1120 N N . PHE A 1 138 ? -2.006 -7.218 -8.372 1.00 85.00 138 PHE A N 1
ATOM 1121 C CA . PHE A 1 138 ? -1.104 -6.409 -7.547 1.00 85.00 138 PHE A CA 1
ATOM 1122 C C . PHE A 1 138 ? -0.946 -4.988 -8.104 1.00 85.00 138 PHE A C 1
ATOM 1124 O O . PHE A 1 138 ? -1.400 -4.661 -9.203 1.00 85.00 138 PHE A O 1
ATOM 1131 N N . ASN A 1 139 ? -0.294 -4.123 -7.328 1.00 90.19 139 ASN A N 1
ATOM 1132 C CA . ASN A 1 139 ? -0.205 -2.705 -7.647 1.00 90.19 139 ASN A CA 1
ATOM 1133 C C . ASN A 1 139 ? 0.803 -2.418 -8.764 1.00 90.19 139 ASN A C 1
ATOM 1135 O O . ASN A 1 139 ? 1.959 -2.836 -8.711 1.00 90.19 139 ASN A O 1
ATOM 1139 N N . ILE A 1 140 ? 0.361 -1.628 -9.740 1.00 93.50 140 ILE A N 1
ATOM 1140 C CA . ILE A 1 140 ? 1.200 -1.081 -10.807 1.00 93.50 140 ILE A CA 1
ATOM 1141 C C . ILE A 1 140 ? 1.066 0.433 -10.759 1.00 93.50 140 ILE A C 1
ATOM 1143 O O . ILE A 1 140 ? -0.022 0.969 -11.005 1.00 93.50 140 ILE A O 1
ATOM 1147 N N . TYR A 1 141 ? 2.156 1.108 -10.418 1.00 94.38 141 TYR A N 1
ATOM 1148 C CA . TYR A 1 141 ? 2.224 2.556 -10.263 1.00 94.38 141 TYR A CA 1
ATOM 1149 C C . TYR A 1 141 ? 2.777 3.175 -11.544 1.00 94.38 141 TYR A C 1
ATOM 1151 O O . TYR A 1 141 ? 3.936 2.957 -11.879 1.00 94.38 141 TYR A O 1
ATOM 1159 N N . GLY A 1 142 ? 1.938 3.915 -12.268 1.00 94.00 142 GLY A N 1
ATOM 1160 C CA . GLY A 1 142 ? 2.385 4.744 -13.385 1.00 94.00 142 GLY A CA 1
ATOM 1161 C C . GLY A 1 142 ? 2.884 6.084 -12.855 1.00 94.00 142 GLY A C 1
ATOM 1162 O O . GLY A 1 142 ? 2.157 6.744 -12.114 1.00 94.00 142 GLY A O 1
ATOM 1163 N N . CYS A 1 143 ? 4.102 6.469 -13.221 1.00 94.62 143 CYS A N 1
ATOM 1164 C CA . CYS A 1 143 ? 4.752 7.699 -12.781 1.00 94.62 143 CYS A CA 1
ATOM 1165 C C . CYS A 1 143 ? 5.244 8.490 -13.998 1.00 94.62 143 CYS A C 1
ATOM 1167 O O . CYS A 1 143 ? 5.945 7.944 -14.851 1.00 94.62 143 CYS A O 1
ATOM 1169 N N . GLU A 1 144 ? 4.918 9.779 -14.063 1.00 93.38 144 GLU A N 1
ATOM 1170 C CA . GLU A 1 144 ? 5.358 10.658 -15.156 1.00 93.38 144 GLU A CA 1
ATOM 1171 C C . GLU A 1 144 ? 6.784 11.184 -14.945 1.00 93.38 144 GLU A C 1
ATOM 1173 O O . GLU A 1 144 ? 7.513 11.440 -15.904 1.00 93.38 144 GLU A O 1
ATOM 1178 N N . SER A 1 145 ? 7.226 11.288 -13.690 1.00 94.44 145 SER A N 1
ATOM 1179 C CA . SER A 1 145 ? 8.557 11.777 -13.339 1.00 94.44 145 SER A CA 1
ATOM 1180 C C . SER A 1 145 ? 9.423 10.698 -12.684 1.00 94.44 145 SER A C 1
ATOM 1182 O O . SER A 1 145 ? 8.933 9.732 -12.093 1.00 94.44 145 SER A O 1
ATOM 1184 N N . SER A 1 146 ? 10.746 10.867 -12.785 1.00 96.25 146 SER A N 1
ATOM 1185 C CA . SER A 1 146 ? 11.701 10.028 -12.050 1.00 96.25 146 SER A CA 1
ATOM 1186 C C . SER A 1 146 ? 11.543 10.227 -10.540 1.00 96.25 146 SER A C 1
ATOM 1188 O O . SER A 1 146 ? 11.584 9.256 -9.796 1.00 96.25 146 SER A O 1
ATOM 1190 N N . THR A 1 147 ? 11.284 11.458 -10.093 1.00 95.81 147 THR A N 1
ATOM 1191 C CA . THR A 1 147 ? 11.076 11.797 -8.679 1.00 95.81 147 THR A CA 1
ATOM 1192 C C . THR A 1 147 ? 9.913 11.017 -8.065 1.00 95.81 147 THR A C 1
ATOM 1194 O O . THR A 1 147 ? 10.085 10.389 -7.022 1.00 95.81 147 THR A O 1
ATOM 1197 N N . ASP A 1 148 ? 8.755 10.972 -8.729 1.00 96.00 148 ASP A N 1
ATOM 1198 C CA . ASP A 1 148 ? 7.579 10.247 -8.220 1.00 96.00 148 ASP A CA 1
ATOM 1199 C C . ASP A 1 148 ? 7.814 8.734 -8.177 1.00 96.00 148 ASP A C 1
ATOM 1201 O O . ASP A 1 148 ? 7.431 8.055 -7.218 1.00 96.00 148 ASP A O 1
ATOM 1205 N N . ALA A 1 149 ? 8.491 8.207 -9.200 1.00 97.00 149 ALA A N 1
ATOM 1206 C CA . ALA A 1 149 ? 8.870 6.802 -9.263 1.00 97.00 149 ALA A CA 1
ATOM 1207 C C . ALA A 1 149 ? 9.828 6.427 -8.119 1.00 97.00 149 ALA A C 1
ATOM 1209 O O . ALA A 1 149 ? 9.605 5.432 -7.429 1.00 97.00 149 ALA A O 1
ATOM 1210 N N . ILE A 1 150 ? 10.852 7.249 -7.868 1.00 97.69 150 ILE A N 1
ATOM 1211 C CA . ILE A 1 150 ? 11.816 7.050 -6.779 1.00 97.69 150 ILE A CA 1
ATOM 1212 C C . ILE A 1 150 ? 11.142 7.158 -5.406 1.00 97.69 150 ILE A C 1
ATOM 1214 O O . ILE A 1 150 ? 11.352 6.287 -4.564 1.00 97.69 150 ILE A O 1
ATOM 1218 N N . ASN A 1 151 ? 10.270 8.145 -5.191 1.00 97.19 151 ASN A N 1
ATOM 1219 C CA . ASN A 1 151 ? 9.520 8.276 -3.937 1.00 97.19 151 ASN A CA 1
ATOM 1220 C C . ASN A 1 151 ? 8.621 7.057 -3.677 1.00 97.19 151 ASN A C 1
ATOM 1222 O O . ASN A 1 151 ? 8.544 6.565 -2.549 1.00 97.19 151 ASN A O 1
ATOM 1226 N N . THR A 1 152 ? 7.986 6.527 -4.727 1.00 96.50 152 THR A N 1
ATOM 1227 C CA . THR A 1 152 ? 7.192 5.294 -4.641 1.00 96.50 152 THR A CA 1
ATOM 1228 C C . THR A 1 152 ? 8.063 4.104 -4.241 1.00 96.50 152 THR A C 1
ATOM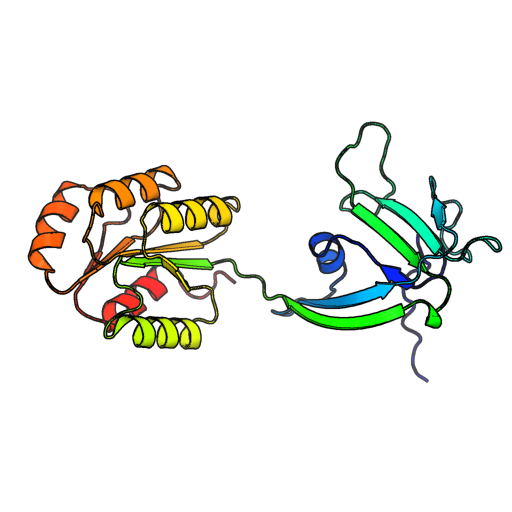 1230 O O . THR A 1 152 ? 7.690 3.352 -3.340 1.00 96.50 152 THR A O 1
ATOM 1233 N N . LEU A 1 153 ? 9.238 3.950 -4.864 1.00 97.12 153 LEU A N 1
ATOM 1234 C CA . LEU A 1 153 ? 10.187 2.886 -4.530 1.00 97.12 153 LEU A CA 1
ATOM 1235 C C . LEU A 1 153 ? 10.656 2.982 -3.076 1.00 97.12 153 LEU A C 1
ATOM 1237 O O . LEU A 1 153 ? 10.555 1.994 -2.357 1.00 97.12 153 LEU A O 1
ATOM 1241 N N . ILE A 1 154 ? 11.096 4.159 -2.619 1.00 95.62 154 ILE A N 1
ATOM 1242 C CA . ILE A 1 154 ? 11.550 4.374 -1.234 1.00 95.62 154 ILE A CA 1
ATOM 1243 C C . ILE A 1 154 ? 10.435 4.020 -0.243 1.00 95.62 154 ILE A C 1
ATOM 1245 O O . ILE A 1 154 ? 10.657 3.271 0.703 1.00 95.62 154 ILE A O 1
ATOM 1249 N N . CYS A 1 155 ? 9.213 4.498 -0.489 1.00 92.94 155 CYS A N 1
ATOM 1250 C CA . CYS A 1 155 ? 8.076 4.235 0.390 1.00 92.94 155 CYS A CA 1
ATOM 1251 C C . CYS A 1 155 ? 7.754 2.736 0.503 1.00 92.94 155 CYS A C 1
ATOM 1253 O O . CYS A 1 155 ? 7.496 2.237 1.599 1.00 92.94 155 CYS A O 1
ATOM 1255 N N . LYS A 1 156 ? 7.758 2.011 -0.623 1.00 93.31 156 LYS A N 1
ATOM 1256 C CA . LYS A 1 156 ? 7.333 0.604 -0.677 1.00 93.31 156 LYS A CA 1
ATOM 1257 C C . LYS A 1 156 ? 8.432 -0.385 -0.302 1.00 93.31 156 LYS A C 1
ATOM 1259 O O . LYS A 1 156 ? 8.119 -1.442 0.233 1.00 93.31 156 LYS A O 1
ATOM 1264 N N . LEU A 1 157 ? 9.694 -0.051 -0.559 1.00 94.12 157 LEU A N 1
ATOM 1265 C CA . LEU A 1 157 ? 10.844 -0.923 -0.299 1.00 94.12 157 LEU A CA 1
ATOM 1266 C C . LEU A 1 157 ? 11.430 -0.778 1.106 1.00 94.12 157 LEU A C 1
ATOM 1268 O O . LEU A 1 157 ? 12.422 -1.445 1.399 1.00 94.12 157 LEU A O 1
ATOM 1272 N N . ASN A 1 158 ? 10.795 0.020 1.972 1.00 88.12 158 ASN A N 1
ATOM 1273 C CA . ASN A 1 158 ? 11.023 -0.034 3.417 1.00 88.12 158 ASN A CA 1
ATOM 1274 C C . ASN A 1 158 ? 10.783 -1.446 3.982 1.00 88.12 158 ASN A C 1
ATOM 1276 O O . ASN A 1 158 ? 11.407 -1.821 4.969 1.00 88.12 158 ASN A O 1
ATOM 1280 N N . ASP A 1 159 ? 9.920 -2.239 3.339 1.00 87.06 159 ASP A N 1
ATOM 1281 C CA . ASP A 1 159 ? 9.804 -3.671 3.600 1.00 87.06 159 ASP A CA 1
ATOM 1282 C C . ASP A 1 159 ? 10.854 -4.450 2.768 1.00 87.06 159 ASP A C 1
ATOM 1284 O O . ASP A 1 159 ? 10.819 -4.424 1.524 1.00 87.06 159 ASP A O 1
ATOM 1288 N N . PRO A 1 160 ? 11.806 -5.153 3.413 1.00 87.94 160 PRO A N 1
ATOM 1289 C CA . PRO A 1 160 ? 12.834 -5.921 2.714 1.00 87.94 160 PRO A CA 1
ATOM 1290 C C . PRO A 1 160 ? 12.266 -7.101 1.913 1.00 87.94 160 PRO A C 1
ATOM 1292 O O . PRO A 1 160 ? 12.891 -7.514 0.936 1.00 87.94 160 PRO A O 1
ATOM 1295 N N . LEU A 1 161 ? 11.088 -7.616 2.282 1.00 88.94 161 LEU A N 1
ATOM 1296 C CA . LEU A 1 161 ? 10.421 -8.730 1.604 1.00 88.94 161 LEU A CA 1
ATOM 1297 C C . LEU A 1 161 ? 9.557 -8.276 0.421 1.00 88.94 161 LEU A C 1
ATOM 1299 O O . LEU A 1 161 ? 9.150 -9.104 -0.391 1.00 88.94 161 LEU A O 1
ATOM 1303 N N . MET A 1 162 ? 9.304 -6.972 0.284 1.00 92.88 162 MET A N 1
ATOM 1304 C CA . MET A 1 162 ? 8.523 -6.432 -0.826 1.00 92.88 162 MET A CA 1
ATOM 1305 C C . MET A 1 162 ? 9.252 -6.645 -2.159 1.00 92.88 162 MET A C 1
ATOM 1307 O O . MET A 1 162 ? 10.289 -6.030 -2.421 1.00 92.88 162 MET A O 1
ATOM 1311 N N . GLY A 1 163 ? 8.691 -7.478 -3.029 1.00 93.62 163 GLY A N 1
ATOM 1312 C CA . GLY A 1 163 ? 9.130 -7.660 -4.406 1.00 93.62 163 GLY A CA 1
ATOM 1313 C C . GLY A 1 163 ? 8.861 -6.418 -5.256 1.00 93.62 163 GLY A C 1
ATOM 1314 O O . GLY A 1 163 ? 7.815 -5.777 -5.151 1.00 93.62 163 GLY A O 1
ATOM 1315 N N . CYS A 1 164 ? 9.792 -6.073 -6.141 1.00 96.38 164 CYS A N 1
ATOM 1316 C CA . CYS A 1 164 ? 9.630 -4.936 -7.038 1.00 96.38 164 CYS A CA 1
ATOM 1317 C C . CYS A 1 164 ? 10.239 -5.203 -8.404 1.00 96.38 164 CYS A C 1
ATOM 1319 O O . CYS A 1 164 ? 11.330 -5.756 -8.492 1.00 96.38 164 CYS A O 1
ATOM 1321 N N . ALA A 1 165 ? 9.565 -4.732 -9.449 1.00 97.56 165 ALA A N 1
ATOM 1322 C CA . ALA A 1 165 ? 10.102 -4.633 -10.797 1.00 97.56 165 ALA A CA 1
ATOM 1323 C C . ALA A 1 165 ? 9.861 -3.225 -11.345 1.00 97.56 165 ALA A C 1
ATOM 1325 O O . ALA A 1 165 ? 8.857 -2.581 -11.028 1.00 97.56 165 ALA A O 1
ATOM 1326 N N . VAL A 1 166 ? 10.791 -2.743 -12.165 1.00 97.94 166 VAL A N 1
ATOM 1327 C CA . VAL A 1 166 ? 10.725 -1.399 -12.745 1.00 97.94 166 VAL A CA 1
ATOM 1328 C C . VAL A 1 166 ? 10.603 -1.485 -14.258 1.00 97.94 166 VAL A C 1
ATOM 1330 O O . VAL A 1 166 ? 11.366 -2.186 -14.922 1.00 97.94 166 VAL A O 1
ATOM 1333 N N . LEU A 1 167 ? 9.654 -0.724 -14.794 1.00 97.00 167 LEU A N 1
ATOM 1334 C CA . LEU A 1 167 ? 9.477 -0.466 -16.214 1.00 97.00 167 LEU A CA 1
ATOM 1335 C C . LEU A 1 167 ? 9.802 1.001 -16.506 1.00 97.00 167 LEU A C 1
ATOM 1337 O O . LEU A 1 167 ? 9.461 1.896 -15.731 1.00 97.00 167 LEU A O 1
ATOM 1341 N N . THR A 1 168 ? 10.441 1.264 -17.639 1.00 96.00 168 THR A N 1
ATOM 1342 C CA . THR A 1 168 ? 10.643 2.623 -18.154 1.00 96.00 168 THR A CA 1
ATOM 1343 C C . THR A 1 168 ? 10.604 2.641 -19.675 1.00 96.00 168 THR A C 1
ATOM 1345 O O . THR A 1 168 ? 10.788 1.605 -20.302 1.00 96.00 168 THR A O 1
ATOM 1348 N N . ASN A 1 169 ? 10.388 3.801 -20.291 1.00 93.69 169 ASN A N 1
ATOM 1349 C CA . ASN A 1 169 ? 10.488 3.947 -21.748 1.00 93.69 169 ASN A CA 1
ATOM 1350 C C . ASN A 1 169 ? 11.898 4.317 -22.241 1.00 93.69 169 ASN A C 1
ATOM 1352 O O . ASN A 1 169 ? 12.101 4.492 -23.438 1.00 93.69 169 ASN A O 1
ATOM 1356 N N . GLY A 1 170 ? 12.861 4.478 -21.327 1.00 91.19 170 GLY A N 1
ATOM 1357 C CA . GLY A 1 170 ? 14.244 4.825 -21.665 1.00 91.19 170 GLY A CA 1
ATOM 1358 C C . GLY A 1 170 ? 14.468 6.304 -22.015 1.00 91.19 170 GLY A C 1
ATOM 1359 O O . GLY A 1 170 ? 15.616 6.716 -22.162 1.00 91.19 170 GLY A O 1
ATOM 1360 N N . GLY A 1 171 ? 13.415 7.121 -22.106 1.00 87.62 171 GLY A N 1
ATOM 1361 C CA . GLY A 1 171 ? 13.526 8.560 -22.357 1.00 87.62 171 GLY A CA 1
ATOM 1362 C C . GLY A 1 171 ? 13.813 9.369 -21.090 1.00 87.62 171 GLY A C 1
ATOM 1363 O O . GLY A 1 171 ? 13.728 8.847 -19.983 1.00 87.62 171 GLY A O 1
ATOM 1364 N N . ASN A 1 172 ? 14.101 10.666 -21.250 1.00 82.94 172 ASN A N 1
ATOM 1365 C CA . ASN A 1 172 ? 14.214 11.672 -20.180 1.00 82.94 172 ASN A CA 1
ATOM 1366 C C . ASN A 1 172 ? 15.014 11.185 -18.955 1.00 82.94 172 ASN A C 1
ATOM 1368 O O . ASN A 1 172 ? 14.410 10.737 -17.988 1.00 82.94 172 ASN A O 1
ATOM 1372 N N . GLU A 1 173 ? 16.347 11.247 -18.968 1.00 88.25 173 GLU A N 1
ATOM 1373 C CA . GLU A 1 173 ? 17.180 10.898 -17.792 1.00 88.25 173 GLU A CA 1
ATOM 1374 C C . GLU A 1 173 ? 17.022 9.442 -17.297 1.00 88.25 173 GLU A C 1
ATOM 1376 O O . GLU A 1 173 ? 17.294 9.129 -16.136 1.00 88.25 173 GLU A O 1
ATOM 1381 N N . ALA A 1 174 ? 16.594 8.516 -18.164 1.00 90.94 174 ALA A N 1
ATOM 1382 C CA . ALA A 1 174 ? 16.378 7.122 -17.774 1.00 90.94 174 ALA A CA 1
ATOM 1383 C C . ALA A 1 174 ? 17.636 6.454 -17.202 1.00 90.94 174 ALA A C 1
ATOM 1385 O O . ALA A 1 174 ? 17.528 5.625 -16.304 1.00 90.94 174 ALA A O 1
ATOM 1386 N N . GLU A 1 175 ? 18.824 6.824 -17.685 1.00 93.38 175 GLU A N 1
ATOM 1387 C CA . GLU A 1 175 ? 20.082 6.294 -17.161 1.00 93.38 175 GLU A CA 1
ATOM 1388 C C . GLU A 1 175 ? 20.283 6.632 -15.682 1.00 93.38 175 GLU A C 1
ATOM 1390 O O . GLU A 1 175 ? 20.609 5.736 -14.905 1.00 93.38 175 GLU A O 1
ATOM 1395 N N . GLN A 1 176 ? 20.043 7.889 -15.302 1.00 95.00 176 GLN A N 1
ATOM 1396 C CA . GLN A 1 176 ? 20.150 8.364 -13.920 1.00 95.00 176 GLN A CA 1
ATOM 1397 C C . GLN A 1 176 ? 19.053 7.746 -13.052 1.00 95.00 176 GLN A C 1
ATOM 1399 O O . GLN A 1 176 ? 19.314 7.284 -11.945 1.00 95.00 176 GLN A O 1
ATOM 1404 N N . PHE A 1 177 ? 17.828 7.655 -13.580 1.00 96.25 177 PHE A N 1
ATOM 1405 C CA . PHE A 1 177 ? 16.723 6.980 -12.900 1.00 96.25 177 PHE A CA 1
ATOM 1406 C C . PHE A 1 177 ? 17.056 5.517 -12.568 1.00 96.25 177 PHE A C 1
ATOM 1408 O O . PHE A 1 177 ? 16.795 5.062 -11.454 1.00 96.25 177 PHE A O 1
ATOM 1415 N N . ILE A 1 178 ? 17.667 4.787 -13.506 1.00 96.06 178 ILE A N 1
ATOM 1416 C CA . ILE A 1 178 ? 18.098 3.400 -13.294 1.00 96.06 178 ILE A CA 1
ATOM 1417 C C . ILE A 1 178 ? 19.180 3.312 -12.214 1.00 96.06 178 ILE A C 1
ATOM 1419 O O . ILE A 1 178 ? 19.102 2.419 -11.368 1.00 96.06 178 ILE A O 1
ATOM 1423 N N . ASP A 1 179 ? 20.146 4.233 -12.203 1.00 95.31 179 ASP A N 1
ATOM 1424 C CA . ASP A 1 179 ? 21.172 4.281 -11.153 1.00 95.31 179 ASP A CA 1
ATOM 1425 C C . ASP A 1 179 ? 20.543 4.505 -9.777 1.00 95.31 179 ASP A C 1
ATOM 1427 O O . ASP A 1 179 ? 20.847 3.776 -8.832 1.00 95.31 179 ASP A O 1
ATOM 1431 N N . CYS A 1 180 ? 19.589 5.434 -9.672 1.00 96.75 180 CYS A N 1
ATOM 1432 C CA . CYS A 1 180 ? 18.844 5.663 -8.437 1.00 96.75 180 CYS A CA 1
ATOM 1433 C C . CYS A 1 180 ? 18.049 4.420 -7.999 1.00 96.75 180 CYS A C 1
ATOM 1435 O O . CYS A 1 180 ? 18.066 4.074 -6.819 1.00 96.75 180 CYS A O 1
ATOM 1437 N N . CYS A 1 181 ? 17.408 3.700 -8.928 1.00 96.75 181 CYS A N 1
ATOM 1438 C CA . CYS A 1 181 ? 16.722 2.441 -8.608 1.00 96.75 181 CYS A CA 1
ATOM 1439 C C . CYS A 1 181 ? 17.695 1.408 -8.015 1.00 96.75 181 CYS A C 1
ATOM 1441 O O . CYS A 1 181 ? 17.407 0.792 -6.989 1.00 96.75 181 CYS A O 1
ATOM 1443 N N . ARG A 1 182 ? 18.870 1.238 -8.634 1.00 94.88 182 ARG A N 1
ATOM 1444 C CA . ARG A 1 182 ? 19.899 0.291 -8.174 1.00 94.88 182 ARG A CA 1
ATOM 1445 C C . ARG A 1 182 ? 20.546 0.707 -6.858 1.00 94.88 182 ARG A C 1
ATOM 1447 O O . ARG A 1 182 ? 20.906 -0.172 -6.080 1.00 94.88 182 ARG A O 1
ATOM 1454 N N . ALA A 1 183 ? 20.662 2.006 -6.599 1.00 95.44 183 ALA A N 1
ATOM 1455 C CA . ALA A 1 183 ? 21.137 2.525 -5.321 1.00 95.44 183 ALA A CA 1
ATOM 1456 C C . ALA A 1 183 ? 20.155 2.217 -4.178 1.00 95.44 183 ALA A C 1
ATOM 1458 O O . ALA A 1 183 ? 20.594 1.899 -3.078 1.00 95.44 183 ALA A O 1
ATOM 1459 N N . ILE A 1 184 ? 18.841 2.250 -4.444 1.00 95.56 184 ILE A N 1
ATOM 1460 C CA . ILE A 1 184 ? 17.815 1.852 -3.463 1.00 95.56 184 ILE A CA 1
ATOM 1461 C C . ILE A 1 184 ? 17.905 0.354 -3.179 1.00 95.56 184 ILE A C 1
ATOM 1463 O O . ILE A 1 184 ? 17.925 -0.070 -2.025 1.00 95.56 184 ILE A O 1
ATOM 1467 N N . ARG A 1 185 ? 17.938 -0.465 -4.234 1.00 94.31 185 ARG A N 1
ATOM 1468 C CA . ARG A 1 185 ? 18.101 -1.911 -4.100 1.00 94.31 185 ARG A CA 1
ATOM 1469 C C . ARG A 1 185 ? 18.736 -2.476 -5.363 1.00 94.31 185 ARG A C 1
ATOM 1471 O O . ARG A 1 185 ? 18.128 -2.518 -6.434 1.00 94.31 185 ARG A O 1
ATOM 1478 N N . SER A 1 186 ? 19.959 -2.973 -5.211 1.00 93.88 186 SER A N 1
ATOM 1479 C CA . SER A 1 186 ? 20.786 -3.431 -6.328 1.00 93.88 186 SER A CA 1
ATOM 1480 C C . SER A 1 186 ? 20.185 -4.606 -7.090 1.00 93.88 186 SER A C 1
ATOM 1482 O O . SER A 1 186 ? 20.532 -4.778 -8.248 1.00 93.88 186 SER A O 1
ATOM 1484 N N . SER A 1 187 ? 19.260 -5.369 -6.499 1.00 93.25 187 SER A N 1
ATOM 1485 C CA . SER A 1 187 ? 18.629 -6.547 -7.105 1.00 93.25 187 SER A CA 1
ATOM 1486 C C . SER A 1 187 ? 17.367 -6.269 -7.931 1.00 93.25 187 SER A C 1
ATOM 1488 O O . SER A 1 187 ? 16.866 -7.200 -8.557 1.00 93.25 187 SER A O 1
ATOM 1490 N N . ILE A 1 188 ? 16.852 -5.031 -7.988 1.00 95.38 188 ILE A N 1
ATOM 1491 C CA . ILE A 1 188 ? 15.585 -4.722 -8.685 1.00 95.38 188 ILE A CA 1
ATOM 1492 C C . ILE A 1 188 ? 15.668 -5.115 -10.172 1.00 95.38 188 ILE A C 1
ATOM 1494 O O . ILE A 1 188 ? 16.511 -4.573 -10.877 1.00 95.38 188 ILE A O 1
ATOM 1498 N N . PRO A 1 189 ? 14.832 -6.018 -10.706 1.00 97.31 189 PRO A N 1
ATOM 1499 C CA . PRO A 1 189 ? 14.738 -6.235 -12.146 1.00 97.31 189 PRO A CA 1
ATOM 1500 C C . PRO A 1 189 ? 14.205 -4.982 -12.857 1.00 97.31 189 PRO A C 1
ATOM 1502 O O . PRO A 1 189 ? 13.241 -4.357 -12.409 1.00 97.31 189 PRO A O 1
ATOM 1505 N N . ILE A 1 190 ? 14.826 -4.624 -13.986 1.00 97.81 190 ILE A N 1
ATOM 1506 C CA . ILE A 1 190 ? 14.496 -3.423 -14.766 1.00 97.81 190 ILE A CA 1
ATOM 1507 C C . ILE A 1 190 ? 14.309 -3.798 -16.238 1.00 97.81 190 ILE A C 1
ATOM 1509 O O . ILE A 1 190 ? 15.161 -4.478 -16.817 1.00 97.81 190 ILE A O 1
ATOM 1513 N N . MET A 1 191 ? 13.231 -3.304 -16.847 1.00 97.69 191 MET A N 1
ATOM 1514 C CA . MET A 1 191 ? 12.977 -3.401 -18.282 1.00 97.69 191 MET A CA 1
ATOM 1515 C C . MET A 1 191 ? 12.699 -2.027 -18.899 1.00 97.69 191 MET A C 1
ATOM 1517 O O . MET A 1 191 ? 11.973 -1.199 -18.348 1.00 97.69 191 MET A O 1
ATOM 1521 N N . ILE A 1 192 ? 13.264 -1.811 -20.084 1.00 96.81 192 ILE A N 1
ATOM 1522 C CA . ILE A 1 192 ? 12.984 -0.682 -20.959 1.00 96.81 192 ILE A CA 1
ATOM 1523 C C . ILE A 1 192 ? 12.006 -1.143 -22.041 1.00 96.81 192 ILE A C 1
ATOM 1525 O O . ILE A 1 192 ? 12.354 -1.965 -22.887 1.00 96.81 192 ILE A O 1
ATOM 1529 N N . TYR A 1 193 ? 10.791 -0.603 -22.023 1.00 95.25 193 TYR A N 1
ATOM 1530 C CA . TYR A 1 193 ? 9.762 -0.842 -23.030 1.00 95.25 193 TYR A CA 1
ATOM 1531 C C . TYR A 1 193 ? 9.652 0.372 -23.959 1.00 95.25 193 TYR A C 1
ATOM 1533 O O . TYR A 1 193 ? 9.164 1.430 -23.564 1.00 95.25 193 TYR A O 1
ATOM 1541 N N . CYS A 1 194 ? 10.164 0.250 -25.184 1.00 93.38 194 CYS A N 1
ATOM 1542 C CA . CYS A 1 194 ? 10.352 1.378 -26.098 1.00 93.38 194 CYS A CA 1
ATOM 1543 C C . CYS A 1 194 ? 10.354 0.940 -27.570 1.00 93.38 194 CYS A C 1
ATOM 1545 O O . CYS A 1 194 ? 10.604 -0.217 -27.890 1.00 93.38 194 CYS A O 1
ATOM 1547 N N . VAL A 1 195 ? 10.139 1.885 -28.491 1.00 92.00 195 VAL A N 1
ATOM 1548 C CA . VAL A 1 195 ? 10.240 1.620 -29.940 1.00 92.00 195 VAL A CA 1
ATOM 1549 C C . VAL A 1 195 ? 11.705 1.538 -30.398 1.00 92.00 195 VAL A C 1
ATOM 1551 O O . VAL A 1 195 ? 12.039 0.745 -31.274 1.00 92.00 195 VAL A O 1
ATOM 1554 N N . GLN A 1 196 ? 12.602 2.330 -29.800 1.00 94.00 196 GLN A N 1
ATOM 1555 C CA . GLN A 1 196 ? 14.017 2.423 -30.191 1.00 94.00 196 GLN A CA 1
ATOM 1556 C C . GLN A 1 196 ? 14.891 1.371 -29.486 1.00 94.00 196 GLN A C 1
ATOM 1558 O O . GLN A 1 196 ? 15.838 1.698 -28.771 1.00 94.00 196 GLN A O 1
ATOM 1563 N N . VAL A 1 197 ? 14.574 0.092 -29.685 1.00 96.00 197 VAL A N 1
ATOM 1564 C CA . VAL A 1 197 ? 15.194 -1.032 -28.958 1.00 96.00 197 VAL A CA 1
ATOM 1565 C C . VAL A 1 197 ? 16.720 -1.047 -29.074 1.00 96.00 197 VAL A C 1
ATOM 1567 O O . VAL A 1 197 ? 17.410 -1.091 -28.060 1.00 96.00 197 VAL A O 1
ATOM 1570 N N . GLU A 1 198 ? 17.261 -0.969 -30.290 1.00 96.12 198 GLU A N 1
ATOM 1571 C CA . GLU A 1 198 ? 18.710 -1.087 -30.513 1.00 96.12 198 GLU A CA 1
ATOM 1572 C C . GLU A 1 198 ? 19.498 0.077 -29.900 1.00 96.12 198 GLU A C 1
ATOM 1574 O O . GLU A 1 198 ? 20.577 -0.126 -29.343 1.00 96.12 198 GLU A O 1
ATOM 1579 N N . TYR A 1 199 ? 18.921 1.283 -29.906 1.00 94.69 199 TYR A N 1
ATOM 1580 C CA . TYR A 1 199 ? 19.507 2.438 -29.227 1.00 94.69 199 TYR A CA 1
ATOM 1581 C C . TYR A 1 199 ? 19.646 2.183 -27.721 1.00 94.69 199 TYR A C 1
ATOM 1583 O O . TYR A 1 199 ? 20.715 2.401 -27.151 1.00 94.69 199 TYR A O 1
ATOM 1591 N N . HIS A 1 200 ? 18.589 1.673 -27.079 1.00 95.00 200 HI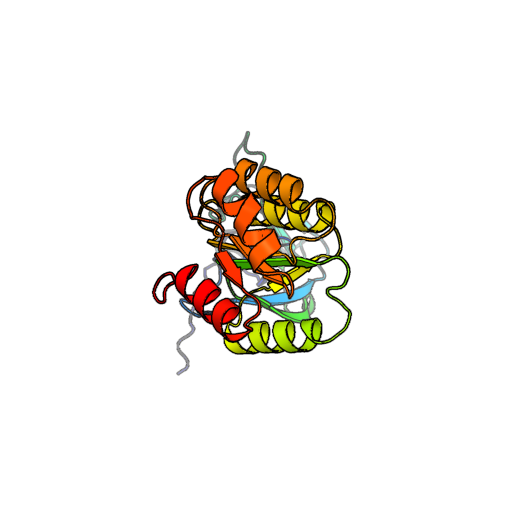S A N 1
ATOM 1592 C CA . HIS A 1 200 ? 18.608 1.419 -25.641 1.00 95.00 200 HIS A CA 1
ATOM 1593 C C . HIS A 1 200 ? 19.449 0.199 -25.243 1.00 95.00 200 HIS A C 1
ATOM 1595 O O . HIS A 1 200 ? 20.103 0.220 -24.198 1.00 95.00 200 HIS A O 1
ATOM 1601 N N . LYS A 1 201 ? 19.517 -0.840 -26.084 1.00 94.94 201 LYS A N 1
ATOM 1602 C CA . LYS A 1 201 ? 20.437 -1.973 -25.876 1.00 94.94 201 LYS A CA 1
ATOM 1603 C C . LYS A 1 201 ? 21.897 -1.522 -25.841 1.00 94.94 201 LYS A C 1
ATOM 1605 O O . LYS A 1 201 ? 22.621 -1.868 -24.912 1.00 94.94 201 LYS A O 1
ATOM 1610 N N . ALA A 1 202 ? 22.304 -0.675 -26.789 1.00 93.12 202 ALA A N 1
ATOM 1611 C CA . ALA A 1 202 ? 23.699 -0.270 -26.947 1.00 93.12 202 ALA A CA 1
ATOM 1612 C C . ALA A 1 202 ? 24.309 0.400 -25.701 1.00 93.12 202 ALA A C 1
ATOM 1614 O O . ALA A 1 202 ? 25.505 0.238 -25.440 1.00 93.12 202 ALA A O 1
ATOM 1615 N N . TRP A 1 203 ? 23.528 1.166 -24.930 1.00 92.88 203 TRP A N 1
ATOM 1616 C CA . TRP A 1 203 ? 24.017 1.766 -23.683 1.00 92.88 203 TRP A CA 1
ATOM 1617 C C . TRP A 1 203 ? 23.730 0.911 -22.445 1.00 92.88 203 TRP A C 1
ATOM 1619 O O . TRP A 1 203 ? 24.557 0.886 -21.533 1.00 92.88 203 TRP A O 1
ATOM 1629 N N . THR A 1 204 ? 22.623 0.158 -22.403 1.00 93.25 204 THR A N 1
ATOM 1630 C CA . THR A 1 204 ? 22.336 -0.735 -21.262 1.00 93.25 204 THR A CA 1
ATOM 1631 C C . THR A 1 204 ? 23.362 -1.858 -21.132 1.00 93.25 204 THR A C 1
ATOM 1633 O O . THR A 1 204 ? 23.740 -2.204 -20.013 1.00 93.25 204 THR A O 1
ATOM 1636 N N . GLU A 1 205 ? 23.890 -2.369 -22.249 1.00 90.69 205 GLU A N 1
ATOM 1637 C CA . GLU A 1 205 ? 24.983 -3.350 -22.253 1.00 90.69 205 GLU A CA 1
ATOM 1638 C C . GLU A 1 205 ? 26.261 -2.808 -21.604 1.00 90.69 205 GLU A C 1
ATOM 1640 O O . GLU A 1 205 ? 26.933 -3.527 -20.864 1.00 90.69 205 GLU A O 1
ATOM 1645 N N . LYS A 1 206 ? 26.574 -1.526 -21.830 1.00 90.56 206 LYS A N 1
ATOM 1646 C CA . LYS A 1 206 ? 27.757 -0.863 -21.257 1.00 90.56 206 LYS A CA 1
ATOM 1647 C C . LYS A 1 206 ? 27.598 -0.563 -19.770 1.00 90.56 206 LYS A C 1
ATOM 1649 O O . LYS A 1 206 ? 28.586 -0.561 -19.044 1.00 90.56 206 LYS A O 1
ATOM 1654 N N . LYS A 1 207 ? 26.366 -0.304 -19.320 1.00 86.44 207 LYS A N 1
ATOM 1655 C CA . LYS A 1 207 ? 26.056 0.066 -17.931 1.00 86.44 207 LYS A CA 1
ATOM 1656 C C . LYS A 1 207 ? 26.296 -1.086 -16.947 1.00 86.44 207 LYS A C 1
ATOM 1658 O O . LYS A 1 207 ? 26.649 -0.847 -15.796 1.00 86.44 207 LYS A O 1
ATOM 1663 N N . GLY A 1 208 ? 26.155 -2.333 -17.401 1.00 77.06 208 GLY A N 1
ATOM 1664 C CA . GLY A 1 208 ? 26.388 -3.517 -16.576 1.00 77.06 208 GLY A CA 1
A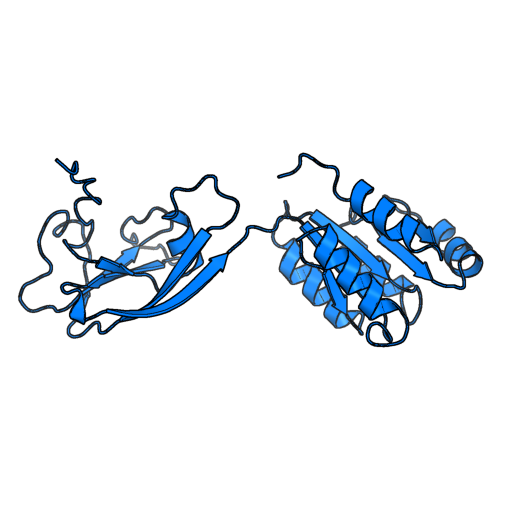TOM 1665 C C . GLY A 1 208 ? 25.391 -3.664 -15.416 1.00 77.06 208 GLY A C 1
ATOM 1666 O O . GLY A 1 208 ? 24.287 -3.122 -15.441 1.00 77.06 208 GLY A O 1
ATOM 1667 N N . GLY A 1 209 ? 25.773 -4.439 -14.398 1.00 80.50 209 GLY A N 1
ATOM 1668 C CA . GLY A 1 209 ? 24.940 -4.726 -13.224 1.00 80.50 209 GLY A CA 1
ATOM 1669 C C . GLY A 1 209 ? 24.116 -6.014 -13.332 1.00 80.50 209 GLY A C 1
ATOM 1670 O O . GLY A 1 209 ? 23.989 -6.623 -14.396 1.00 80.50 209 GLY A O 1
ATOM 1671 N N . GLN A 1 210 ? 23.585 -6.458 -12.191 1.00 83.75 210 GLN A N 1
ATOM 1672 C CA . GLN A 1 210 ? 22.744 -7.649 -12.083 1.00 83.75 210 GLN A CA 1
ATOM 1673 C C . GLN A 1 210 ? 21.484 -7.347 -11.257 1.00 83.75 210 GLN A C 1
ATOM 1675 O O . GLN A 1 210 ? 21.620 -6.756 -10.188 1.00 83.75 210 GLN A O 1
ATOM 1680 N N . PRO A 1 211 ? 20.283 -7.779 -11.697 1.00 90.75 211 PRO A N 1
ATOM 1681 C CA . PRO A 1 211 ? 19.997 -8.430 -12.982 1.00 90.75 211 PRO A CA 1
ATOM 1682 C C . PRO A 1 211 ? 20.252 -7.531 -14.199 1.00 90.75 211 PRO A C 1
ATOM 1684 O O . PRO A 1 211 ? 20.137 -6.311 -14.097 1.00 90.75 211 PRO A O 1
ATOM 1687 N N . LYS A 1 212 ? 20.564 -8.124 -15.358 1.00 94.31 212 LYS A N 1
ATOM 1688 C CA . LYS A 1 212 ? 20.711 -7.370 -16.616 1.00 94.31 212 LYS A CA 1
ATOM 1689 C C . LYS A 1 212 ? 19.433 -6.594 -16.951 1.00 94.31 212 LYS A C 1
ATOM 1691 O O . LYS A 1 212 ? 18.327 -7.103 -16.764 1.00 94.31 212 LYS A O 1
ATOM 1696 N N . ILE A 1 213 ? 19.599 -5.380 -17.473 1.00 96.62 213 ILE A N 1
ATOM 1697 C CA . ILE A 1 213 ? 18.486 -4.558 -17.958 1.00 96.62 213 ILE A CA 1
ATOM 1698 C C . ILE A 1 213 ? 17.959 -5.185 -19.252 1.00 96.62 213 ILE A C 1
ATOM 1700 O O . ILE A 1 213 ? 18.731 -5.447 -20.173 1.00 96.62 213 ILE A O 1
ATOM 1704 N N . GLN A 1 214 ? 16.653 -5.440 -19.315 1.00 97.12 214 GLN A N 1
ATOM 1705 C CA . GLN A 1 214 ? 16.002 -5.951 -20.524 1.00 97.12 214 GLN A CA 1
ATOM 1706 C C . GLN A 1 214 ? 15.482 -4.787 -21.368 1.00 97.12 214 GLN A C 1
ATOM 1708 O O . GLN A 1 214 ? 15.073 -3.766 -20.822 1.00 97.12 214 GLN A O 1
ATOM 1713 N N . VAL A 1 215 ? 15.477 -4.929 -22.691 1.00 97.38 215 VAL A N 1
ATOM 1714 C CA . VAL A 1 215 ? 14.980 -3.897 -23.612 1.00 97.38 215 VAL A CA 1
ATOM 1715 C C . VAL A 1 215 ? 14.093 -4.558 -24.656 1.00 97.38 215 VAL A C 1
ATOM 1717 O O . VAL A 1 215 ? 14.524 -5.504 -25.313 1.00 97.38 215 VAL A O 1
ATOM 1720 N N . THR A 1 216 ? 12.867 -4.066 -24.818 1.00 96.88 216 THR A N 1
ATOM 1721 C CA . THR A 1 216 ? 11.894 -4.624 -25.763 1.00 96.88 216 THR A CA 1
ATOM 1722 C C . THR A 1 216 ? 10.952 -3.555 -26.317 1.00 96.88 216 THR A C 1
ATOM 1724 O O . THR A 1 216 ? 10.736 -2.516 -25.696 1.00 96.88 216 THR A O 1
ATOM 1727 N N . SER A 1 217 ? 10.381 -3.820 -27.489 1.00 94.56 217 SER A N 1
ATOM 1728 C CA . SER A 1 217 ? 9.234 -3.104 -28.063 1.00 94.56 217 SER A CA 1
ATOM 1729 C C . SER A 1 217 ? 7.953 -3.944 -28.037 1.00 94.56 217 SER A C 1
ATOM 1731 O O . SER A 1 217 ? 6.898 -3.479 -28.465 1.00 94.56 217 SER A O 1
ATOM 1733 N N . CYS A 1 218 ? 8.031 -5.185 -27.551 1.00 94.06 218 CYS A N 1
ATOM 1734 C CA . CYS A 1 218 ? 6.946 -6.152 -27.564 1.00 94.06 218 CYS A CA 1
ATOM 1735 C C . CYS A 1 218 ? 6.184 -6.126 -26.228 1.00 94.06 218 CYS A C 1
ATOM 1737 O O . CYS A 1 218 ? 6.779 -6.394 -25.182 1.00 94.06 218 CYS A O 1
ATOM 1739 N N . PRO A 1 219 ? 4.860 -5.878 -26.229 1.00 92.19 219 PRO A N 1
ATOM 1740 C CA . PRO A 1 219 ? 4.049 -5.954 -25.017 1.00 92.19 219 PRO A CA 1
ATOM 1741 C C . PRO A 1 219 ? 4.144 -7.309 -24.306 1.00 92.19 219 PRO A C 1
ATOM 1743 O O . PRO A 1 219 ? 4.220 -7.343 -23.084 1.00 92.19 219 PRO A O 1
ATOM 1746 N N . ASN A 1 220 ? 4.184 -8.423 -25.047 1.00 93.50 220 ASN A N 1
ATOM 1747 C CA . ASN A 1 220 ? 4.229 -9.773 -24.464 1.00 93.50 220 ASN A CA 1
ATOM 1748 C C . ASN A 1 220 ? 5.506 -10.029 -23.648 1.00 93.50 220 ASN A C 1
ATOM 1750 O O . ASN A 1 220 ? 5.481 -10.781 -22.670 1.00 93.50 220 ASN A O 1
ATOM 1754 N N . ASP A 1 221 ? 6.605 -9.364 -23.999 1.00 96.12 221 ASP A N 1
ATOM 1755 C CA . ASP A 1 221 ? 7.853 -9.456 -23.244 1.00 96.12 221 ASP A CA 1
ATOM 1756 C C . ASP A 1 221 ? 7.725 -8.759 -21.885 1.00 96.12 221 ASP A C 1
ATOM 1758 O O . ASP A 1 221 ? 8.321 -9.216 -20.915 1.00 96.12 221 ASP A O 1
ATOM 1762 N N . VAL A 1 222 ? 6.891 -7.715 -21.775 1.00 94.75 222 VAL A N 1
ATOM 1763 C CA . VAL A 1 222 ? 6.592 -7.045 -20.497 1.00 94.75 222 VAL A CA 1
ATOM 1764 C C . VAL A 1 222 ? 5.898 -8.008 -19.532 1.00 94.75 222 VAL A C 1
ATOM 1766 O O . VAL A 1 222 ? 6.292 -8.102 -18.370 1.00 94.75 222 VAL A O 1
ATOM 1769 N N . PHE A 1 223 ? 4.910 -8.775 -20.007 1.00 93.44 223 PHE A N 1
ATOM 1770 C CA . PHE A 1 223 ? 4.256 -9.810 -19.193 1.00 93.44 223 PHE A CA 1
ATOM 1771 C C . PHE A 1 223 ? 5.248 -10.902 -18.779 1.00 93.44 223 PHE A C 1
ATOM 1773 O O . PHE A 1 223 ? 5.312 -11.284 -17.610 1.00 93.44 223 PHE A O 1
ATOM 1780 N N . SER A 1 224 ? 6.065 -11.373 -19.723 1.00 94.56 224 SER A N 1
ATOM 1781 C CA . SER A 1 224 ? 7.075 -12.407 -19.463 1.00 94.56 224 SER A CA 1
ATOM 1782 C C . SER A 1 224 ? 8.112 -11.948 -18.434 1.00 94.56 224 SER A C 1
ATOM 1784 O O . SER A 1 224 ? 8.467 -12.698 -17.526 1.00 94.56 224 SER A O 1
ATOM 1786 N N . PHE A 1 225 ? 8.543 -10.690 -18.523 1.00 96.12 225 PHE A N 1
ATOM 1787 C CA . PHE A 1 225 ? 9.445 -10.059 -17.568 1.00 96.12 225 PHE A CA 1
ATOM 1788 C C . PHE A 1 225 ? 8.838 -9.951 -16.172 1.00 96.12 225 PHE A C 1
ATOM 1790 O O . PHE A 1 225 ? 9.496 -10.305 -15.196 1.00 96.12 225 PHE A O 1
ATOM 1797 N N . ILE A 1 226 ? 7.582 -9.513 -16.068 1.00 94.25 226 ILE A N 1
ATOM 1798 C CA . ILE A 1 226 ? 6.880 -9.424 -14.784 1.00 94.25 226 ILE A CA 1
ATOM 1799 C C . ILE A 1 226 ? 6.729 -10.814 -14.151 1.00 94.25 226 ILE A C 1
ATOM 1801 O O . ILE A 1 226 ? 6.982 -10.966 -12.957 1.00 94.25 226 ILE A O 1
ATOM 1805 N N . ASN A 1 227 ? 6.388 -11.837 -14.939 1.00 92.62 227 ASN A N 1
ATOM 1806 C CA . ASN A 1 227 ? 6.307 -13.221 -14.457 1.00 92.62 227 ASN A CA 1
ATOM 1807 C C . ASN A 1 227 ? 7.663 -13.726 -13.947 1.00 92.62 227 ASN A C 1
ATOM 1809 O O . ASN A 1 227 ? 7.733 -14.350 -12.893 1.00 92.62 227 ASN A O 1
ATOM 1813 N N . ALA A 1 228 ? 8.746 -13.431 -14.671 1.00 93.00 228 ALA A N 1
ATOM 1814 C CA . ALA A 1 228 ? 10.096 -13.808 -14.264 1.00 93.00 228 ALA A CA 1
ATOM 1815 C C . ALA A 1 228 ? 10.566 -13.052 -13.008 1.00 93.00 228 ALA A C 1
ATOM 1817 O O . ALA A 1 228 ? 11.310 -13.606 -12.201 1.00 93.00 228 ALA A O 1
ATOM 1818 N N . ALA A 1 229 ? 10.131 -11.801 -12.831 1.00 92.56 229 ALA A N 1
ATOM 1819 C CA . ALA A 1 229 ? 10.416 -11.009 -11.638 1.00 92.56 229 ALA A CA 1
ATOM 1820 C C . ALA A 1 229 ? 9.648 -11.504 -10.402 1.00 92.56 229 ALA A C 1
ATOM 1822 O O . ALA A 1 229 ? 10.132 -11.343 -9.281 1.00 92.56 229 ALA A O 1
ATOM 1823 N N . PHE A 1 230 ? 8.471 -12.107 -10.599 1.00 90.88 230 PHE A N 1
ATOM 1824 C CA . PHE A 1 230 ? 7.596 -12.593 -9.531 1.00 90.88 230 PHE A CA 1
ATOM 1825 C C . PHE A 1 230 ? 7.123 -14.032 -9.796 1.00 90.88 230 PHE A C 1
ATOM 1827 O O . PHE A 1 230 ? 5.933 -14.233 -10.069 1.00 90.88 230 PHE A O 1
ATOM 1834 N N . PRO A 1 231 ? 8.020 -15.032 -9.718 1.00 77.06 231 PRO A N 1
ATOM 1835 C CA . PRO A 1 231 ? 7.652 -16.423 -9.956 1.00 77.06 231 PRO A CA 1
ATOM 1836 C C . PRO A 1 231 ? 6.526 -16.867 -9.010 1.00 77.06 231 PRO A C 1
ATOM 1838 O O . PRO A 1 231 ? 6.478 -16.472 -7.842 1.00 77.06 231 PRO A O 1
ATOM 1841 N N . GLU A 1 232 ? 5.590 -17.662 -9.531 1.00 65.00 232 GLU A N 1
ATOM 1842 C CA . GLU A 1 232 ? 4.458 -18.182 -8.759 1.00 65.00 232 GLU A CA 1
ATOM 1843 C C . GLU A 1 232 ? 4.954 -19.019 -7.564 1.00 65.00 232 GLU A C 1
ATOM 1845 O O . GLU A 1 232 ? 5.861 -19.837 -7.711 1.00 65.00 232 GLU A O 1
ATOM 1850 N N . GLY A 1 233 ? 4.363 -18.809 -6.379 1.00 54.09 233 GLY A N 1
ATOM 1851 C CA . GLY A 1 233 ? 4.727 -19.518 -5.140 1.00 54.09 233 GLY A CA 1
ATOM 1852 C C . GLY A 1 233 ? 5.420 -18.677 -4.059 1.00 54.09 233 GLY A C 1
ATOM 1853 O O . GLY A 1 233 ? 5.826 -19.235 -3.045 1.00 54.09 233 GLY A O 1
ATOM 1854 N N . LEU A 1 234 ? 5.535 -17.358 -4.245 1.00 46.50 234 LEU A N 1
ATOM 1855 C CA . LEU A 1 234 ? 6.008 -16.401 -3.228 1.00 46.50 234 LEU A CA 1
ATOM 1856 C C . LEU A 1 234 ? 4.861 -15.714 -2.449 1.00 46.50 234 LEU A C 1
ATOM 1858 O O . LEU A 1 234 ? 5.062 -14.621 -1.923 1.00 46.50 234 LEU A O 1
ATOM 1862 N N . ASP A 1 235 ? 3.663 -16.308 -2.419 1.00 45.22 235 ASP A N 1
ATOM 1863 C CA . ASP A 1 235 ? 2.522 -15.824 -1.615 1.00 45.22 235 ASP A CA 1
ATOM 1864 C C . ASP A 1 235 ? 2.688 -16.189 -0.129 1.00 45.22 235 ASP A C 1
ATOM 1866 O O . ASP A 1 235 ? 2.987 -17.371 0.160 1.00 45.22 235 ASP A O 1
#

Sequence (235 aa):
MITNRRTDNGWYGRGIYFSSSPHYCVTYTRSQHRIAYLLCCLVKLGRIFHVKDMSYKGKEIRKDADSHYAQVNATGDLLQAGEHDFYEEFAVKENKQIFPMIIAGLRPVNRFVVWRDAKIANGSNPTLIQTLRQQYGFNIYGCESSTDAINTLICKLNDPLMGCAVLTNGGNEAEQFIDCCRAIRSSIPIMIYCVQVEYHKAWTEKKGGQPKIQVTSCPNDVFSFINAAFPEGLD